Protein AF-A0A1C6EIU4-F1 (afdb_monomer)

Foldseek 3Di:
DWFDDDAFDTHDDDQWDADPNDIDGNDPVVCLVVPIAAEDEDPDDDPQWDFPDWGWDDDSHYIYIDTDIDHPVVVVVVVVVCVVPDDDDPVRVCLVVQQVCVQVDPDDLQVCLVVQSSHAALVVQAQHWDAFQRWHDDPNFIKTFHGTDRRHPVQDPAPPNQNTIATRFHDFPQDPVTRGEDQFSHWDDAQGWYDDPNWIKHFHHTPVTTGGDDVVVCDVPTIHTD

Mean predicted aligned error: 8.46 Å

Structure (mmCIF, N/CA/C/O backbone):
data_AF-A0A1C6EIU4-F1
#
_entry.id   AF-A0A1C6EIU4-F1
#
loop_
_atom_site.group_PDB
_atom_site.id
_atom_site.type_symbol
_atom_site.label_atom_id
_atom_site.label_alt_id
_atom_site.label_comp_id
_atom_site.label_asym_id
_atom_site.label_entity_id
_atom_site.label_seq_id
_atom_site.pdbx_PDB_ins_code
_atom_site.Cartn_x
_atom_site.Cartn_y
_atom_site.Cartn_z
_atom_site.occupancy
_atom_site.B_iso_or_equiv
_atom_site.auth_seq_id
_atom_site.auth_comp_id
_atom_site.auth_asym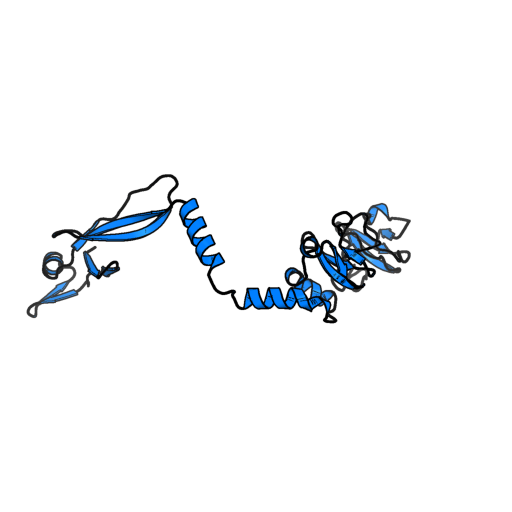_id
_atom_site.auth_atom_id
_atom_site.pdbx_PDB_model_num
ATOM 1 N N . MET A 1 1 ? -41.333 -2.610 25.184 1.00 86.19 1 MET A N 1
ATOM 2 C CA . MET A 1 1 ? -40.695 -3.941 25.336 1.00 86.19 1 MET A CA 1
ATOM 3 C C . MET A 1 1 ? -40.085 -3.981 26.733 1.00 86.19 1 MET A C 1
ATOM 5 O O . MET A 1 1 ? -39.632 -2.931 27.172 1.00 86.19 1 MET A O 1
ATOM 9 N N . TYR A 1 2 ? -40.160 -5.108 27.442 1.00 94.75 2 TYR A N 1
ATOM 10 C CA . TYR A 1 2 ? -39.812 -5.199 28.867 1.00 94.75 2 TYR A CA 1
ATOM 11 C C . TYR A 1 2 ? -38.494 -5.954 29.071 1.00 94.75 2 TYR A C 1
ATOM 13 O O . TYR A 1 2 ? -38.213 -6.897 28.328 1.00 94.75 2 TYR A O 1
ATOM 21 N N . TYR A 1 3 ? -37.704 -5.541 30.060 1.00 97.12 3 TYR A N 1
ATOM 22 C CA . TYR A 1 3 ? -36.361 -6.053 30.324 1.00 97.12 3 TYR A CA 1
ATOM 23 C C . TYR A 1 3 ? -36.071 -6.144 31.822 1.00 97.12 3 TYR A C 1
ATOM 25 O O . TYR A 1 3 ? -36.707 -5.473 32.632 1.00 97.12 3 TYR A O 1
ATOM 33 N N . LYS A 1 4 ? -35.083 -6.963 32.173 1.00 96.75 4 LYS A N 1
ATOM 34 C CA . LYS A 1 4 ? -34.359 -6.889 33.444 1.00 96.75 4 LYS A CA 1
ATOM 35 C C . LYS A 1 4 ? -32.947 -6.390 33.179 1.00 96.75 4 LYS A C 1
ATOM 37 O O . LYS A 1 4 ? -32.358 -6.748 32.159 1.00 96.75 4 LYS A O 1
ATOM 42 N N . LEU A 1 5 ? -32.424 -5.590 34.099 1.00 95.75 5 LEU A N 1
ATOM 43 C CA . LEU A 1 5 ? -31.033 -5.160 34.074 1.00 95.75 5 LEU A CA 1
ATOM 44 C C . LEU A 1 5 ? -30.174 -6.162 34.859 1.00 95.75 5 LEU A C 1
ATOM 46 O O . LEU A 1 5 ? -30.429 -6.387 36.042 1.00 95.75 5 LEU A O 1
ATOM 50 N N . ASP A 1 6 ? -29.176 -6.746 34.196 1.00 94.69 6 ASP A N 1
ATOM 51 C CA . ASP A 1 6 ? -28.168 -7.633 34.785 1.00 94.69 6 ASP A CA 1
ATOM 52 C C . ASP A 1 6 ? -26.772 -7.040 34.545 1.00 94.69 6 ASP A C 1
ATOM 54 O O . ASP A 1 6 ? -26.239 -7.055 33.431 1.00 94.69 6 ASP A O 1
ATOM 58 N N . GLY A 1 7 ? -26.213 -6.398 35.573 1.00 92.38 7 GLY A N 1
ATOM 59 C CA . GLY A 1 7 ? -25.036 -5.543 35.421 1.00 92.38 7 GLY A CA 1
ATOM 60 C C . GLY A 1 7 ? -25.307 -4.401 34.436 1.00 92.38 7 GLY A C 1
ATOM 61 O O . GLY A 1 7 ? -26.167 -3.564 34.686 1.00 92.38 7 GLY A O 1
ATOM 62 N N . ASN A 1 8 ? -24.583 -4.380 33.312 1.00 92.75 8 ASN A N 1
ATOM 63 C CA . ASN A 1 8 ? -24.798 -3.429 32.211 1.00 92.75 8 ASN A CA 1
ATOM 64 C C . ASN A 1 8 ? -25.437 -4.086 30.968 1.00 92.75 8 ASN A C 1
ATOM 66 O O . ASN A 1 8 ? -25.307 -3.577 29.858 1.00 92.75 8 ASN A O 1
ATOM 70 N N . SER A 1 9 ? -26.077 -5.247 31.138 1.00 94.94 9 SER A N 1
ATOM 71 C CA . SER A 1 9 ? -26.731 -5.998 30.061 1.00 94.94 9 SER A CA 1
ATOM 72 C C . SER A 1 9 ? -28.242 -6.064 30.269 1.00 94.94 9 SER A C 1
ATOM 74 O O . SER A 1 9 ? -28.727 -6.183 31.394 1.00 94.94 9 SER A O 1
ATOM 76 N N . LEU A 1 10 ? -29.001 -6.026 29.173 1.00 96.31 10 LEU A N 1
ATOM 77 C CA . LEU A 1 10 ? -30.457 -6.150 29.203 1.00 96.31 10 LEU A CA 1
ATOM 78 C C . LEU A 1 10 ? -30.897 -7.580 28.889 1.00 96.31 10 LEU A C 1
ATOM 80 O O . LEU A 1 10 ? -30.629 -8.109 27.810 1.00 96.31 10 LEU A O 1
ATOM 84 N N . VAL A 1 11 ? -31.663 -8.174 29.800 1.00 96.50 11 VAL A N 1
ATOM 85 C CA . VAL A 1 11 ? -32.322 -9.466 29.598 1.00 96.50 11 VAL A CA 1
ATOM 86 C C . VAL A 1 11 ? -33.763 -9.216 29.177 1.00 96.50 11 VAL A C 1
ATOM 88 O O . VAL A 1 11 ? -34.580 -8.726 29.958 1.00 96.50 11 VAL A O 1
ATOM 91 N N . LYS A 1 12 ? -34.086 -9.543 27.925 1.00 96.31 12 LYS A N 1
ATOM 92 C CA . LYS A 1 12 ? -35.431 -9.359 27.369 1.00 96.31 12 LYS A CA 1
ATOM 93 C C . LYS A 1 12 ? -36.456 -10.244 28.080 1.00 96.31 12 LYS A C 1
ATOM 95 O O . LYS A 1 12 ? -36.194 -11.413 28.354 1.00 96.31 12 LYS A O 1
ATOM 100 N N . ALA A 1 13 ? -37.636 -9.687 28.337 1.00 95.25 13 ALA A N 1
ATOM 101 C CA . ALA A 1 13 ? -38.745 -10.424 28.923 1.00 95.25 13 ALA A CA 1
ATOM 102 C C . ALA A 1 13 ? -39.204 -11.588 28.026 1.00 95.25 13 ALA A C 1
ATOM 104 O O . ALA A 1 13 ? -39.322 -11.405 26.806 1.00 95.25 13 ALA A O 1
ATOM 105 N N . PRO A 1 14 ? -39.490 -12.770 28.606 1.00 93.75 14 PRO A N 1
ATOM 106 C CA . PRO A 1 14 ? -40.070 -13.880 27.868 1.00 93.75 14 PRO A CA 1
ATOM 107 C C . PRO A 1 14 ? -41.513 -13.554 27.464 1.00 93.75 14 PRO A C 1
ATOM 109 O O . PRO A 1 14 ? -42.217 -12.803 28.136 1.00 93.75 14 PRO A O 1
ATOM 112 N N . SER A 1 15 ? -41.978 -14.148 26.365 1.00 92.50 15 SER A N 1
ATOM 113 C CA . SER A 1 15 ? -43.369 -13.994 25.911 1.00 92.50 15 SER A CA 1
ATOM 114 C C . SER A 1 15 ? -44.371 -14.822 26.719 1.00 92.50 15 SER A C 1
ATOM 116 O O . SER A 1 15 ? -45.572 -14.590 26.604 1.00 92.50 15 SER A O 1
ATOM 118 N N . VAL A 1 16 ? -43.896 -15.786 27.511 1.00 93.19 16 VAL A N 1
ATOM 119 C CA . VAL A 1 16 ? -44.718 -16.690 28.321 1.00 93.19 16 VAL A CA 1
ATOM 120 C C . VAL A 1 16 ? -44.143 -16.757 29.731 1.00 93.19 16 VAL A C 1
ATOM 122 O O . VAL A 1 16 ? -42.939 -16.954 29.891 1.00 93.19 16 VAL A O 1
ATOM 125 N N . ILE A 1 17 ? -45.005 -16.604 30.734 1.00 91.62 17 ILE A N 1
ATOM 126 C CA . ILE A 1 17 ? -44.687 -16.799 32.151 1.00 91.62 17 ILE A CA 1
ATOM 127 C C . ILE A 1 17 ? -45.701 -17.776 32.738 1.00 91.62 17 ILE A C 1
ATOM 129 O O . ILE A 1 17 ? -46.904 -17.601 32.563 1.00 91.62 17 ILE A O 1
ATOM 133 N N . GLU A 1 18 ? -45.221 -18.790 33.451 1.00 92.38 18 GLU A N 1
ATOM 134 C CA . GLU A 1 18 ? -46.064 -19.654 34.276 1.00 9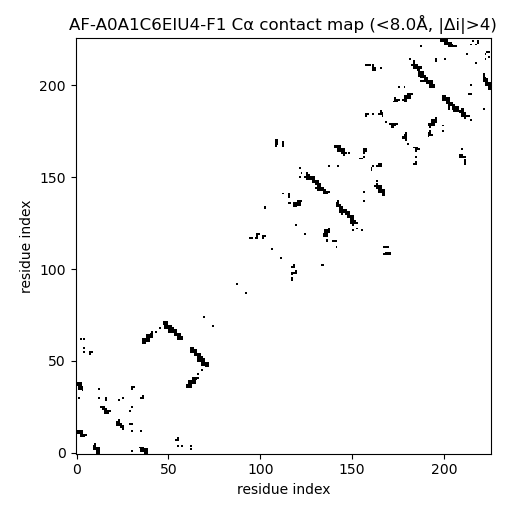2.38 18 GLU A CA 1
ATOM 135 C C . GLU A 1 18 ? -45.971 -19.214 35.734 1.00 92.38 18 GLU A C 1
ATOM 137 O O . GLU A 1 18 ? -44.877 -19.119 36.289 1.00 92.38 18 GLU A O 1
ATOM 142 N N . LYS A 1 19 ? -47.122 -18.942 36.350 1.00 88.62 19 LYS A N 1
ATOM 143 C CA . LYS A 1 19 ? -47.220 -18.530 37.752 1.00 88.62 19 LYS A CA 1
ATOM 144 C C . LYS A 1 19 ? -48.446 -19.179 38.380 1.00 88.62 19 LYS A C 1
ATOM 146 O O . LYS A 1 19 ? -49.537 -19.112 37.817 1.00 88.62 19 LYS A O 1
ATOM 151 N N . ASP A 1 20 ? -48.241 -19.873 39.498 1.00 88.94 20 ASP A N 1
ATOM 152 C CA . ASP A 1 20 ? -49.284 -20.594 40.244 1.00 88.94 20 ASP A CA 1
ATOM 153 C C . ASP A 1 20 ? -50.134 -21.549 39.378 1.00 88.94 20 ASP A C 1
ATOM 155 O O . ASP A 1 20 ? -51.351 -21.651 39.524 1.00 88.94 20 ASP A O 1
ATOM 159 N N . GLY A 1 21 ? -49.496 -22.242 38.427 1.00 90.06 21 GLY A N 1
ATOM 160 C CA . GLY A 1 21 ? -50.168 -23.173 37.509 1.00 90.06 21 GLY A CA 1
ATOM 161 C C . GLY A 1 21 ? -50.989 -22.508 36.396 1.00 90.06 21 GLY A C 1
ATOM 162 O O . GLY A 1 21 ? -51.663 -23.208 35.644 1.00 90.06 21 GLY A O 1
ATOM 163 N N . THR A 1 22 ? -50.928 -21.178 36.271 1.00 92.75 22 THR A N 1
ATOM 164 C CA . THR A 1 22 ? -51.558 -20.409 35.190 1.00 92.75 22 THR A CA 1
ATOM 165 C C . THR A 1 22 ? -50.503 -19.909 34.208 1.00 92.75 22 THR A C 1
ATOM 167 O O . THR A 1 22 ? -49.478 -19.351 34.603 1.00 92.75 22 THR A O 1
ATOM 170 N N . THR A 1 23 ? -50.763 -20.085 32.913 1.00 94.25 23 THR A N 1
ATOM 171 C CA . THR A 1 23 ? -49.900 -19.587 31.837 1.00 94.25 23 THR A CA 1
ATOM 172 C C . THR A 1 23 ? -50.351 -18.198 31.396 1.00 94.25 23 THR A C 1
ATOM 174 O O . THR A 1 23 ? -51.472 -18.012 30.921 1.00 94.25 23 THR A O 1
ATOM 177 N N . TYR A 1 24 ? -49.449 -17.229 31.493 1.00 92.44 24 TYR A N 1
ATOM 178 C CA . TYR A 1 24 ? -49.647 -15.856 31.054 1.00 92.44 24 TYR A CA 1
ATOM 179 C C . TYR A 1 24 ? -48.828 -15.587 29.796 1.00 92.44 24 TYR A C 1
ATOM 181 O O . TYR A 1 24 ? -47.616 -15.796 29.773 1.00 92.44 24 TYR A O 1
ATOM 189 N N . ILE A 1 25 ? -49.484 -15.095 28.746 1.00 91.94 25 ILE A N 1
ATOM 190 C CA . ILE A 1 25 ? -48.849 -14.806 27.457 1.00 91.94 25 ILE A CA 1
ATOM 191 C C . ILE A 1 25 ? -48.843 -13.295 27.249 1.00 91.94 25 ILE A C 1
ATOM 193 O O . ILE A 1 25 ? -49.903 -12.675 27.207 1.00 91.94 25 ILE A O 1
ATOM 197 N N . ASN A 1 26 ? -47.651 -12.707 27.125 1.00 87.38 26 ASN A N 1
ATOM 198 C CA . ASN A 1 26 ? -47.427 -11.264 26.966 1.00 87.38 26 ASN A CA 1
ATOM 199 C C . ASN A 1 26 ? -48.185 -10.393 27.999 1.00 87.38 26 ASN A C 1
ATOM 201 O O . ASN A 1 26 ? -48.575 -9.265 27.695 1.00 87.38 26 ASN A O 1
ATOM 205 N N . ASN A 1 27 ? -48.414 -10.908 29.214 1.00 93.62 27 ASN A N 1
ATOM 206 C CA . ASN A 1 27 ? -49.151 -10.193 30.255 1.00 93.62 27 ASN A CA 1
ATOM 207 C C . ASN A 1 27 ? -48.233 -9.198 30.981 1.00 93.62 27 ASN A C 1
ATOM 209 O O . ASN A 1 27 ? -47.339 -9.593 31.722 1.00 93.62 27 ASN A O 1
ATOM 213 N N . VAL A 1 28 ? -48.483 -7.904 30.785 1.00 92.31 28 VAL A N 1
ATOM 214 C CA . VAL A 1 28 ? -47.657 -6.817 31.328 1.00 92.31 28 VAL A CA 1
ATOM 215 C C . VAL A 1 28 ? -47.664 -6.751 32.856 1.00 92.3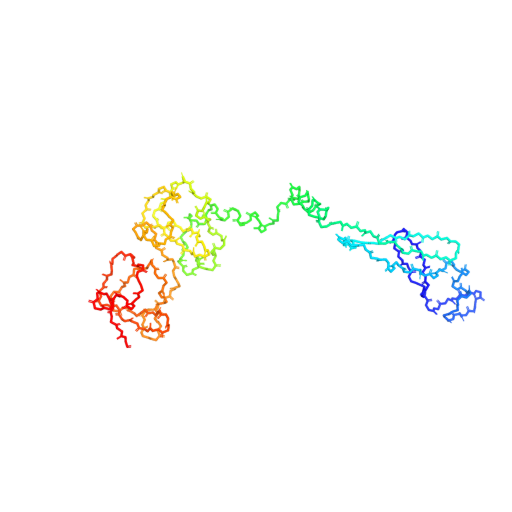1 28 VAL A C 1
ATOM 217 O O . VAL A 1 28 ? -46.632 -6.431 33.439 1.00 92.31 28 VAL A O 1
ATOM 220 N N . GLU A 1 29 ? -48.788 -7.039 33.510 1.00 92.88 29 GLU A N 1
ATOM 221 C CA . GLU A 1 29 ? -48.883 -6.988 34.975 1.00 92.88 29 GLU A 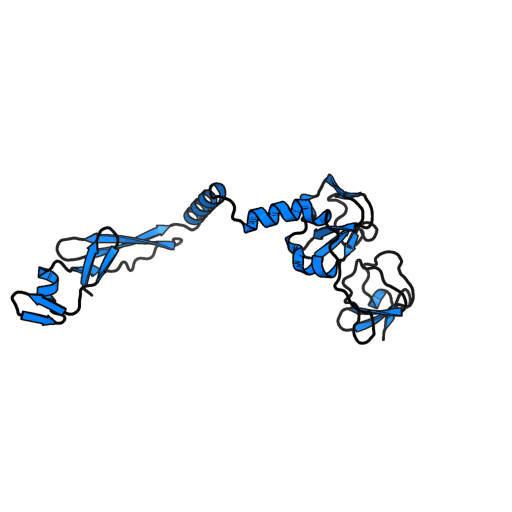CA 1
ATOM 222 C C . GLU A 1 29 ? -47.995 -8.064 35.600 1.00 92.88 29 GLU A C 1
ATOM 224 O O . GLU A 1 29 ? -47.160 -7.756 36.447 1.00 92.88 29 GLU A O 1
ATOM 229 N N . ILE A 1 30 ? -48.058 -9.289 35.070 1.00 93.31 30 ILE A N 1
ATOM 230 C CA . ILE A 1 30 ? -47.195 -10.392 35.510 1.00 93.31 30 ILE A CA 1
ATOM 231 C C . ILE A 1 30 ? -45.722 -10.109 35.198 1.00 93.31 30 ILE A C 1
ATOM 233 O O . ILE A 1 30 ? -44.864 -10.354 36.040 1.00 93.31 30 ILE A O 1
ATOM 237 N N . LEU A 1 31 ? -45.403 -9.540 34.027 1.00 93.19 31 LEU A N 1
ATOM 238 C CA . LEU A 1 31 ? -44.029 -9.121 33.716 1.00 93.19 31 LEU A CA 1
ATOM 239 C C . LEU A 1 31 ? -43.494 -8.132 34.772 1.00 93.19 31 LEU A C 1
ATOM 241 O O . LEU A 1 31 ? -42.358 -8.282 35.221 1.00 93.19 31 LEU A O 1
ATOM 245 N N . LYS A 1 32 ? -44.300 -7.142 35.180 1.00 92.69 32 LYS A N 1
ATOM 246 C CA . LYS A 1 32 ? -43.919 -6.158 36.206 1.00 92.69 32 LYS A CA 1
ATOM 247 C C . LYS A 1 32 ? -43.739 -6.794 37.582 1.00 92.69 32 LYS A C 1
ATOM 249 O O . LYS A 1 32 ? -42.757 -6.487 38.250 1.00 92.69 32 LYS A O 1
ATOM 254 N N . GLU A 1 33 ? -44.634 -7.696 37.985 1.00 92.69 33 GLU A N 1
ATOM 255 C CA . GLU A 1 33 ? -44.507 -8.449 39.242 1.00 92.69 33 GLU A CA 1
ATOM 256 C C . GLU A 1 33 ? -43.227 -9.287 39.289 1.00 92.69 33 GLU A C 1
ATOM 258 O O . GLU A 1 33 ? -42.563 -9.353 40.321 1.00 92.69 33 GLU A O 1
ATOM 263 N N . GLU A 1 34 ? -42.841 -9.878 38.158 1.00 92.44 34 GLU A N 1
ATOM 264 C CA . GLU A 1 34 ? -41.580 -10.607 38.030 1.00 92.44 34 GLU A CA 1
ATOM 265 C C . GLU A 1 34 ? -40.360 -9.674 37.947 1.00 92.44 34 GLU A C 1
ATOM 267 O O . GLU A 1 34 ? -39.233 -10.154 37.836 1.00 92.44 34 GLU A O 1
ATOM 272 N N . GLY A 1 35 ? -40.544 -8.352 38.009 1.00 93.25 35 GLY A N 1
ATOM 273 C CA . GLY A 1 35 ? -39.479 -7.350 38.034 1.00 93.25 35 GLY A CA 1
ATOM 274 C C . GLY A 1 35 ? -38.985 -6.904 36.658 1.00 93.25 35 GLY A C 1
ATOM 275 O O . GLY A 1 35 ? -37.919 -6.295 36.569 1.00 93.25 35 GLY A O 1
ATOM 276 N N . TYR A 1 36 ? -39.707 -7.213 35.576 1.00 96.31 36 TYR A N 1
ATOM 277 C CA . TYR A 1 36 ? -39.398 -6.656 34.263 1.00 96.31 36 TYR A CA 1
ATOM 278 C C . TYR A 1 36 ? -39.941 -5.232 34.129 1.00 96.31 36 TYR A C 1
ATOM 280 O O . TYR A 1 36 ? -41.096 -4.952 34.449 1.00 96.31 36 TYR A O 1
ATOM 288 N N . LYS A 1 37 ? -39.128 -4.348 33.553 1.00 97.12 37 LYS A N 1
ATOM 289 C CA . LYS A 1 37 ? -39.431 -2.925 33.381 1.00 97.12 37 LYS A CA 1
ATOM 290 C C . LYS A 1 37 ? -39.367 -2.519 31.907 1.00 97.12 37 LYS A C 1
ATOM 292 O O . LYS A 1 37 ? -38.589 -3.100 31.144 1.00 97.12 37 LYS A O 1
ATOM 297 N N . PRO A 1 38 ? -40.188 -1.559 31.461 1.00 97.19 38 PRO A N 1
ATOM 298 C CA . PRO A 1 38 ? -40.019 -0.938 30.157 1.00 97.19 38 PRO A CA 1
ATOM 299 C C . PRO A 1 38 ? -38.671 -0.202 30.075 1.00 97.19 38 PRO A C 1
ATOM 301 O O . PRO A 1 38 ? -38.223 0.406 31.045 1.00 97.19 38 PRO A O 1
ATOM 304 N N . LEU A 1 39 ? -38.044 -0.259 28.899 1.00 97.31 39 LEU A N 1
ATOM 305 C CA . LEU A 1 39 ? -36.837 0.505 28.579 1.00 97.31 39 LEU A CA 1
ATOM 306 C C . LEU A 1 39 ? -37.214 1.864 27.978 1.00 97.31 39 LEU A C 1
ATOM 308 O O . LEU A 1 39 ? -37.976 1.914 27.009 1.00 97.31 39 LEU A O 1
ATOM 312 N N . VAL A 1 40 ? -36.641 2.931 28.525 1.00 97.50 40 VAL A N 1
ATOM 313 C CA . VAL A 1 40 ? -36.635 4.285 27.968 1.00 97.50 40 VAL A CA 1
ATOM 314 C C . VAL A 1 40 ? -35.329 4.463 27.198 1.00 97.50 40 VAL A C 1
ATOM 316 O O . VAL A 1 40 ? -34.251 4.322 27.775 1.00 97.50 40 VAL A O 1
ATOM 319 N N . LEU A 1 41 ? -35.438 4.714 25.893 1.00 96.12 41 LEU A N 1
ATOM 320 C CA . LEU A 1 41 ? -34.290 4.864 24.997 1.00 96.12 41 LEU A CA 1
ATOM 321 C C . LEU A 1 41 ? -33.682 6.263 25.101 1.00 96.12 41 LEU A C 1
ATOM 323 O O . LEU A 1 41 ? -34.402 7.248 25.281 1.00 96.12 41 LEU A O 1
ATOM 327 N N . ASP A 1 42 ? -32.365 6.339 24.925 1.00 95.44 42 ASP A N 1
ATOM 328 C CA . ASP A 1 42 ? -31.648 7.604 24.847 1.00 95.44 42 ASP A CA 1
ATOM 329 C C . ASP A 1 42 ? -31.645 8.099 23.395 1.00 95.44 42 ASP A C 1
ATOM 331 O O . ASP A 1 42 ? -30.865 7.660 22.543 1.00 95.44 42 ASP A O 1
ATOM 335 N N . GLU A 1 43 ? -32.531 9.043 23.093 1.00 94.38 43 GLU A N 1
ATOM 336 C CA . GLU A 1 43 ? -32.625 9.665 21.768 1.00 94.38 43 GLU A CA 1
ATOM 337 C C . GLU A 1 43 ? -31.722 10.900 21.620 1.00 94.38 43 GLU A C 1
ATOM 339 O O . GLU A 1 43 ? -31.749 11.567 20.585 1.00 94.38 43 GLU A O 1
ATOM 344 N N . THR A 1 44 ? -30.889 11.209 22.621 1.00 93.38 44 THR A N 1
ATOM 345 C CA . THR A 1 44 ? -30.002 12.373 22.559 1.00 93.38 44 THR A CA 1
ATOM 346 C C . THR A 1 44 ? -28.920 12.214 21.491 1.00 93.38 44 THR A C 1
ATOM 348 O O . THR A 1 44 ? -28.540 11.106 21.084 1.00 93.38 44 THR A O 1
ATOM 351 N N . THR A 1 45 ? -28.418 13.364 21.041 1.00 92.94 45 THR A N 1
ATOM 352 C CA . THR A 1 45 ? -27.271 13.515 20.144 1.00 92.94 45 THR A CA 1
ATOM 353 C C . THR A 1 45 ? -26.349 14.591 20.699 1.00 92.94 45 THR A C 1
ATOM 355 O O . THR A 1 45 ? -26.838 15.609 21.194 1.00 92.94 45 THR A O 1
ATOM 358 N N . GLN A 1 46 ? -25.037 14.406 20.578 1.00 92.94 46 GLN A N 1
ATOM 359 C CA . GLN A 1 46 ? -24.045 15.412 20.957 1.00 92.94 46 GLN A CA 1
ATOM 360 C C . GLN A 1 46 ? -23.221 15.815 19.733 1.00 92.94 46 GLN A C 1
ATOM 362 O O . GLN A 1 46 ? -22.663 14.959 19.048 1.00 92.94 46 GLN A O 1
ATOM 367 N N . ASP A 1 47 ? -23.179 17.116 19.440 1.00 94.12 47 ASP A N 1
ATOM 368 C CA . ASP A 1 47 ? -22.436 17.640 18.293 1.00 94.12 47 ASP A CA 1
ATOM 369 C C . ASP A 1 47 ? -20.931 17.380 18.449 1.00 94.12 47 ASP A C 1
ATOM 371 O O . ASP A 1 47 ? -20.373 17.532 19.536 1.00 94.12 47 ASP A O 1
ATOM 375 N N . GLY A 1 48 ? -20.285 16.940 17.369 1.00 91.62 48 GLY A N 1
ATOM 376 C CA . GLY A 1 48 ? -18.866 16.567 17.370 1.00 91.62 48 GLY A CA 1
ATOM 377 C C . GLY A 1 48 ? -18.501 15.310 18.179 1.00 91.62 48 GLY A C 1
ATOM 378 O O . GLY A 1 48 ? -17.315 15.002 18.298 1.00 91.62 48 GLY A O 1
ATOM 379 N N . MET A 1 49 ? -19.480 14.573 18.712 1.00 95.94 49 MET A N 1
ATOM 380 C CA . MET A 1 49 ? -19.258 13.372 19.522 1.00 95.94 49 MET A CA 1
ATOM 381 C C . MET A 1 49 ? -19.830 12.120 18.851 1.00 95.94 49 MET A C 1
ATOM 383 O O . MET A 1 49 ? -20.832 12.160 18.137 1.00 95.94 49 MET A O 1
ATOM 387 N N . ILE A 1 50 ? -19.213 10.975 19.130 1.00 94.19 50 ILE A N 1
ATOM 388 C CA . ILE A 1 50 ? -19.616 9.658 18.637 1.00 94.19 50 ILE A CA 1
ATOM 389 C C . ILE A 1 50 ? -20.060 8.805 19.824 1.00 94.19 50 ILE A C 1
ATOM 391 O O . ILE A 1 50 ? -19.354 8.709 20.830 1.00 94.19 50 ILE A O 1
ATOM 395 N N . ALA A 1 51 ? -21.223 8.164 19.703 1.00 94.62 51 ALA A N 1
ATOM 396 C CA . ALA A 1 51 ? -21.681 7.188 20.683 1.00 94.62 51 ALA A CA 1
ATOM 397 C C . ALA A 1 51 ? -20.803 5.929 20.592 1.00 94.62 51 ALA A C 1
ATOM 399 O O . ALA A 1 51 ? -20.790 5.246 19.569 1.00 94.62 51 ALA A O 1
ATOM 400 N N . GLN A 1 52 ? -20.056 5.640 21.656 1.00 94.06 52 GLN A N 1
ATOM 401 C CA . GLN A 1 52 ? -19.110 4.517 21.747 1.00 94.06 52 GLN A CA 1
ATOM 402 C C . GLN A 1 52 ? -19.648 3.350 22.581 1.00 94.06 52 GLN A C 1
ATOM 404 O O . GLN A 1 52 ? -19.007 2.309 22.703 1.00 94.06 52 GLN A O 1
ATOM 409 N N . GLY A 1 53 ? -20.829 3.510 23.166 1.00 93.38 53 GLY A N 1
ATOM 410 C CA . GLY A 1 53 ? -21.471 2.478 23.955 1.00 93.38 53 GLY A CA 1
ATOM 411 C C . GLY A 1 53 ? -22.655 3.027 24.725 1.00 93.38 53 GLY A C 1
ATOM 412 O O . GLY A 1 53 ? -23.052 4.181 24.555 1.00 93.38 53 GLY A O 1
ATOM 413 N N . THR A 1 54 ? -23.178 2.183 25.600 1.00 95.62 54 THR A N 1
ATOM 414 C CA . THR A 1 54 ? -24.390 2.459 26.356 1.00 95.62 54 THR A CA 1
ATOM 415 C C . THR A 1 54 ? -24.244 1.939 27.778 1.00 95.62 54 THR A C 1
ATOM 417 O O . THR A 1 54 ? -23.718 0.844 27.998 1.00 95.62 54 THR A O 1
ATOM 420 N N . THR A 1 55 ? -24.735 2.705 28.744 1.00 96.81 55 THR A N 1
ATOM 421 C CA . THR A 1 55 ? -24.986 2.234 30.105 1.00 96.81 55 THR A CA 1
ATOM 422 C C . THR A 1 55 ? -26.464 2.304 30.442 1.00 96.81 55 THR A C 1
ATOM 424 O O . THR A 1 55 ? -27.252 2.929 29.731 1.00 96.81 55 THR A O 1
ATOM 427 N N . TYR A 1 56 ? -26.848 1.637 31.526 1.00 97.44 56 TYR A N 1
ATOM 428 C CA . TYR A 1 56 ? -28.231 1.607 31.974 1.00 97.44 56 TYR A CA 1
ATOM 429 C C . TYR A 1 56 ? -28.347 1.946 33.456 1.00 97.44 56 TYR A C 1
ATOM 431 O O . TYR A 1 56 ? -27.530 1.525 34.276 1.00 97.44 56 TYR A O 1
ATOM 439 N N . THR A 1 57 ? -29.406 2.666 33.808 1.00 96.50 57 THR A N 1
ATOM 440 C CA . THR A 1 57 ? -29.862 2.821 35.195 1.00 96.50 57 THR A CA 1
ATOM 441 C C . THR A 1 57 ? -31.309 2.357 35.311 1.00 96.50 57 THR A C 1
ATOM 443 O O . THR A 1 57 ? -31.989 2.182 34.303 1.00 96.50 57 THR A O 1
ATOM 446 N N . GLN A 1 58 ? -31.800 2.120 36.526 1.00 97.06 58 GLN A N 1
ATOM 447 C CA . GLN A 1 58 ? -33.207 1.783 36.745 1.00 97.06 58 GLN A CA 1
ATOM 448 C C . GLN A 1 58 ? -33.751 2.459 38.003 1.00 97.06 58 GLN A C 1
ATOM 450 O O . GLN A 1 58 ? -33.019 2.602 38.983 1.00 97.06 58 GLN A O 1
ATOM 455 N N . ASP A 1 59 ? -35.027 2.831 37.969 1.00 95.50 59 ASP A N 1
ATOM 456 C CA . ASP A 1 59 ? -35.831 3.159 39.151 1.00 95.50 59 ASP A CA 1
ATOM 457 C C . ASP A 1 59 ? -36.877 2.057 39.377 1.00 95.50 59 ASP A C 1
ATOM 459 O O . ASP A 1 59 ? -36.731 0.957 38.839 1.00 95.50 59 ASP A O 1
ATOM 463 N N . ASP A 1 60 ? -37.901 2.298 40.193 1.00 93.81 60 ASP A N 1
ATOM 464 C CA . ASP A 1 60 ? -38.931 1.297 40.486 1.00 93.81 60 ASP A CA 1
ATOM 465 C C . ASP A 1 60 ? -39.773 0.917 39.253 1.00 93.81 60 ASP A C 1
ATOM 467 O O . ASP A 1 60 ? -40.227 -0.225 39.150 1.00 93.81 60 ASP A O 1
ATOM 471 N N . ASP A 1 61 ? -39.901 1.816 38.275 1.00 94.81 61 ASP A N 1
ATOM 472 C CA . ASP A 1 61 ? -40.846 1.700 37.165 1.00 94.81 61 ASP A CA 1
ATOM 473 C C . ASP A 1 61 ? -40.177 1.479 35.800 1.00 94.81 61 ASP A C 1
ATOM 475 O O . ASP A 1 61 ? -40.780 0.843 34.934 1.00 94.81 61 ASP A O 1
ATOM 479 N N . PHE A 1 62 ? -38.952 1.969 35.585 1.00 97.31 62 PHE A N 1
ATOM 480 C CA . PHE A 1 62 ? -38.289 2.036 34.279 1.00 97.31 62 PHE A CA 1
ATOM 481 C C . PHE A 1 62 ? -36.808 1.638 34.332 1.00 97.31 62 PHE A C 1
ATOM 483 O O . PHE A 1 62 ? -36.133 1.740 35.358 1.00 97.31 62 PHE A O 1
ATOM 490 N N . ILE A 1 63 ? -36.291 1.210 33.177 1.00 98.00 63 ILE A N 1
ATOM 491 C CA . ILE A 1 63 ? -34.853 1.176 32.879 1.00 98.00 63 ILE A CA 1
ATOM 492 C C . ILE A 1 63 ? -34.566 2.313 31.896 1.00 98.00 63 ILE A C 1
ATOM 494 O O . ILE A 1 63 ? -35.283 2.454 30.908 1.00 98.00 63 ILE A O 1
ATOM 498 N N . TYR A 1 64 ? -33.517 3.089 32.141 1.00 97.50 64 TYR A N 1
ATOM 499 C CA . TYR A 1 64 ? -33.088 4.198 31.293 1.00 97.50 64 TYR A CA 1
ATOM 500 C C . TYR A 1 64 ? -31.776 3.848 30.611 1.00 97.50 64 TYR A C 1
ATOM 502 O O . TYR A 1 64 ? -30.820 3.435 31.269 1.00 97.50 64 TYR A O 1
ATOM 510 N N . GLU A 1 65 ? -31.750 4.013 29.297 1.00 97.50 65 GLU A N 1
ATOM 511 C CA . GLU A 1 65 ? -30.541 3.987 28.489 1.00 97.50 65 GLU A CA 1
ATOM 512 C C . GLU A 1 65 ? -29.766 5.305 28.631 1.00 97.50 65 GLU A C 1
ATOM 514 O O . GLU A 1 65 ? -30.375 6.368 28.714 1.00 97.50 65 GLU A O 1
ATOM 519 N N . HIS A 1 66 ? -28.434 5.237 28.633 1.00 96.19 66 HIS A N 1
ATOM 520 C CA . HIS A 1 66 ? -27.545 6.400 28.585 1.00 96.19 66 HIS A CA 1
ATOM 521 C C . HIS A 1 66 ? -26.417 6.135 27.594 1.00 96.19 66 HIS A C 1
ATOM 523 O O . HIS A 1 66 ? -25.643 5.189 27.764 1.00 96.19 66 HIS A O 1
ATOM 529 N N . LYS A 1 67 ? -26.284 6.969 26.565 1.00 96.19 67 LYS A N 1
ATOM 530 C CA . LYS A 1 67 ? -25.169 6.867 25.619 1.00 96.19 67 LYS A CA 1
ATOM 531 C C . LYS A 1 67 ? -23.871 7.355 26.254 1.00 96.19 67 LYS A C 1
ATOM 533 O O . LYS A 1 67 ? -23.814 8.408 26.887 1.00 96.19 67 LYS A O 1
ATOM 538 N N . ILE A 1 68 ? -22.799 6.609 26.011 1.00 94.94 68 ILE A N 1
ATOM 539 C CA . ILE A 1 68 ? -21.432 7.046 26.285 1.00 94.94 68 ILE A CA 1
ATOM 540 C C . ILE A 1 68 ? -20.914 7.742 25.030 1.00 94.94 68 ILE A C 1
ATOM 542 O O . ILE A 1 68 ? -20.763 7.114 23.980 1.00 94.94 68 ILE A O 1
ATOM 546 N N . TRP A 1 69 ? -20.625 9.030 25.152 1.00 96.19 69 TRP A N 1
ATOM 547 C CA . TRP A 1 69 ? -20.118 9.860 24.068 1.00 96.19 69 TRP A CA 1
ATOM 548 C C . TRP A 1 69 ? -18.609 10.037 24.192 1.00 96.19 69 TRP A C 1
ATOM 550 O O . TRP A 1 69 ? -18.101 10.241 25.293 1.00 96.19 69 TRP A O 1
ATOM 560 N N . LYS A 1 70 ? -17.906 9.966 23.062 1.00 96.62 70 LYS A N 1
ATOM 561 C CA . LYS A 1 70 ? -16.496 10.351 22.958 1.00 96.62 70 LYS A CA 1
ATOM 562 C C . LYS A 1 70 ? -16.278 11.238 21.748 1.00 96.62 70 LYS A C 1
ATOM 564 O O . LYS A 1 70 ? -16.908 11.044 20.706 1.00 96.62 70 LYS A O 1
ATOM 569 N N . SER A 1 71 ? -15.350 12.171 21.872 1.00 96.25 71 SER A N 1
ATOM 570 C CA . SER A 1 71 ? -14.843 12.938 20.740 1.00 96.25 71 SER A CA 1
ATOM 571 C C . SER A 1 71 ? -13.947 12.068 19.853 1.00 96.25 71 SER A C 1
ATOM 573 O O . SER A 1 71 ? -13.402 11.051 20.290 1.00 96.25 71 SER A O 1
ATOM 575 N N . LEU A 1 72 ? -13.750 12.488 18.601 1.00 94.38 72 LEU A N 1
ATOM 576 C CA . LEU A 1 72 ? -12.772 11.858 17.705 1.00 94.38 72 LEU A CA 1
ATOM 577 C C . LEU A 1 72 ? -11.352 11.874 18.293 1.00 94.38 72 LEU A C 1
ATOM 579 O O . LEU A 1 72 ? -10.612 10.911 18.125 1.00 94.38 72 LEU A O 1
ATOM 583 N N . GLU A 1 73 ? -10.988 12.942 19.006 1.00 95.75 73 GLU A N 1
ATOM 584 C CA . GLU A 1 73 ? -9.670 13.084 19.632 1.00 95.75 73 GLU A CA 1
ATOM 585 C C . GLU A 1 73 ? -9.457 12.060 20.757 1.00 95.75 73 GLU A C 1
ATOM 587 O O . GLU A 1 73 ? -8.406 11.424 20.824 1.00 95.75 73 GLU A O 1
ATOM 592 N N . GLU A 1 74 ? -10.459 11.845 21.614 1.00 94.94 74 GLU A N 1
ATOM 593 C CA . GLU A 1 74 ? -10.390 10.830 22.673 1.00 94.94 74 GLU A CA 1
ATOM 594 C C . GLU A 1 74 ? -10.289 9.413 22.102 1.00 94.94 74 GLU A C 1
ATOM 596 O O . GLU A 1 74 ? -9.490 8.615 22.592 1.00 94.94 74 GLU A O 1
ATOM 601 N N . ILE A 1 75 ? -11.055 9.116 21.045 1.00 94.38 75 ILE A N 1
ATOM 602 C CA . ILE A 1 75 ? -10.997 7.820 20.354 1.00 94.38 75 ILE A CA 1
ATOM 603 C C . ILE A 1 75 ? -9.600 7.598 19.767 1.00 94.38 75 ILE A C 1
ATOM 605 O O . ILE A 1 75 ? -9.016 6.536 19.981 1.00 94.38 75 ILE A O 1
ATOM 609 N N . GLN A 1 76 ? -9.041 8.601 19.085 1.00 94.69 76 GLN A N 1
ATOM 610 C CA . GLN A 1 76 ? -7.700 8.507 18.509 1.00 94.69 76 GLN A CA 1
ATOM 611 C C . GLN A 1 76 ? -6.642 8.287 19.594 1.00 94.69 76 GLN A C 1
ATOM 613 O O . GLN A 1 76 ? -5.800 7.404 19.473 1.00 94.69 76 GLN A O 1
ATOM 618 N N . LYS A 1 77 ? -6.719 9.036 20.698 1.00 95.94 77 LYS A N 1
ATOM 619 C CA . LYS A 1 77 ? -5.773 8.912 21.810 1.00 95.94 77 LYS A CA 1
ATOM 620 C C . LYS A 1 77 ? -5.792 7.520 22.447 1.00 95.94 77 LYS A C 1
ATOM 622 O O . LYS A 1 77 ? -4.740 7.007 22.825 1.00 95.94 77 LYS A O 1
ATOM 627 N N . GLU A 1 78 ? -6.967 6.911 22.591 1.00 94.06 78 GLU A N 1
ATOM 628 C CA . GLU A 1 78 ? -7.091 5.538 23.094 1.00 94.06 78 GLU A CA 1
ATOM 629 C C . GLU A 1 78 ? -6.547 4.507 22.102 1.00 94.06 78 GLU A C 1
ATOM 631 O O . GLU A 1 78 ? -5.869 3.568 22.520 1.00 94.06 78 GLU A O 1
ATOM 636 N N . GLN A 1 79 ? -6.798 4.697 20.803 1.00 93.19 79 GLN A N 1
ATOM 637 C CA . GLN A 1 79 ? -6.236 3.851 19.749 1.00 93.19 79 GLN A CA 1
ATOM 638 C C . GLN A 1 79 ? -4.707 3.928 19.731 1.00 93.19 79 GLN A C 1
ATOM 640 O O . GLN A 1 79 ? -4.055 2.890 19.766 1.00 93.19 79 GLN A O 1
ATOM 645 N N . ASP A 1 80 ? -4.125 5.126 19.787 1.00 95.06 80 ASP A N 1
ATOM 646 C CA . ASP A 1 80 ? -2.670 5.314 19.821 1.00 95.06 80 ASP A CA 1
ATOM 647 C C . ASP A 1 80 ? -2.043 4.697 21.087 1.00 95.06 80 ASP A C 1
ATOM 649 O O . ASP A 1 80 ? -0.978 4.071 21.046 1.00 95.06 80 ASP A O 1
ATOM 653 N N . ALA A 1 81 ? -2.714 4.827 22.238 1.00 95.00 81 ALA A N 1
ATOM 654 C CA . ALA A 1 81 ? -2.279 4.203 23.488 1.00 95.00 81 ALA A CA 1
ATOM 655 C C . ALA A 1 81 ? -2.340 2.665 23.425 1.00 95.00 81 ALA A C 1
ATOM 657 O O . ALA A 1 81 ? -1.452 1.982 23.944 1.00 95.00 81 ALA A O 1
ATOM 658 N N . TYR A 1 82 ? -3.363 2.109 22.775 1.00 92.56 82 TYR A N 1
ATOM 659 C CA . TYR A 1 82 ? -3.461 0.674 22.531 1.00 92.56 82 TYR A CA 1
ATOM 660 C C . TYR A 1 82 ? -2.376 0.189 21.558 1.00 92.56 82 TYR A C 1
ATOM 662 O O . TYR A 1 82 ? -1.634 -0.734 21.889 1.00 92.56 82 TYR A O 1
ATOM 670 N N . GLU A 1 83 ? -2.217 0.843 20.406 1.00 92.44 83 GLU A N 1
ATOM 671 C CA . GLU A 1 83 ? -1.230 0.478 19.380 1.00 92.44 83 GLU A CA 1
ATOM 672 C C . GLU A 1 83 ? 0.212 0.540 19.905 1.00 92.44 83 GLU A C 1
ATOM 674 O O . GLU A 1 83 ? 1.022 -0.334 19.605 1.00 92.44 83 GLU A O 1
ATOM 679 N N . SER A 1 84 ? 0.530 1.517 20.760 1.00 92.44 84 SER A N 1
ATOM 680 C CA . SER A 1 84 ? 1.868 1.653 21.357 1.00 92.44 84 SER A CA 1
ATOM 681 C C . SER A 1 84 ? 2.200 0.612 22.434 1.00 92.44 84 SER A C 1
ATOM 683 O O . SER A 1 84 ? 3.367 0.481 22.810 1.00 92.44 84 SER A O 1
ATOM 685 N N . THR A 1 85 ? 1.206 -0.120 22.947 1.00 93.06 85 THR A N 1
ATOM 686 C CA . THR A 1 85 ? 1.391 -1.083 24.048 1.00 93.06 85 THR A CA 1
ATOM 687 C C . THR A 1 85 ? 1.024 -2.516 23.688 1.00 93.06 85 THR A C 1
ATOM 689 O O . THR A 1 85 ? 1.473 -3.446 24.368 1.00 93.06 85 THR A O 1
ATOM 692 N N . ARG A 1 86 ? 0.229 -2.731 22.634 1.00 95.19 86 ARG A N 1
ATOM 693 C CA . ARG A 1 86 ? -0.096 -4.077 22.167 1.00 95.19 86 ARG A CA 1
ATOM 694 C C . ARG A 1 86 ? 1.153 -4.791 21.661 1.00 95.19 86 ARG A C 1
ATOM 696 O O . ARG A 1 86 ? 2.128 -4.188 21.222 1.00 95.19 86 ARG A O 1
ATOM 703 N N . GLN A 1 87 ? 1.101 -6.117 21.684 1.00 95.25 87 GLN A N 1
ATOM 704 C CA . GLN A 1 87 ? 2.110 -6.912 20.998 1.00 95.25 87 GLN A CA 1
ATOM 705 C C . GLN A 1 87 ? 1.968 -6.737 19.484 1.00 95.25 87 GLN A C 1
ATOM 707 O O . GLN A 1 87 ? 0.855 -6.594 18.962 1.00 95.25 87 GLN A O 1
ATOM 712 N N . PHE A 1 88 ? 3.098 -6.801 18.782 1.00 93.38 88 PHE A N 1
ATOM 713 C CA . PHE A 1 88 ? 3.087 -6.932 17.333 1.00 93.38 88 PHE A CA 1
ATOM 714 C C . PHE A 1 88 ? 2.323 -8.194 16.928 1.00 93.38 88 PHE A C 1
ATOM 716 O O . PHE A 1 88 ? 2.451 -9.258 17.542 1.00 93.38 88 PHE A O 1
ATOM 723 N N . THR A 1 89 ? 1.536 -8.069 15.872 1.00 95.31 89 THR A N 1
ATOM 724 C CA . THR A 1 89 ? 0.914 -9.197 15.194 1.00 95.31 89 THR A CA 1
ATOM 725 C C . THR A 1 89 ? 1.980 -10.044 14.503 1.00 95.31 89 THR A C 1
ATOM 727 O O . THR A 1 89 ? 3.081 -9.587 14.190 1.00 95.31 89 THR A O 1
ATOM 730 N N . VAL A 1 90 ? 1.639 -11.300 14.214 1.00 94.94 90 VAL A N 1
ATOM 731 C CA . VAL A 1 90 ? 2.517 -12.198 13.449 1.00 94.94 90 VAL A CA 1
ATOM 732 C C . VAL A 1 90 ? 2.849 -11.605 12.076 1.00 94.94 90 VAL A C 1
ATOM 734 O O . VAL A 1 90 ? 3.981 -11.723 11.619 1.00 94.94 90 VAL A O 1
ATOM 737 N N . GLU A 1 91 ? 1.889 -10.935 11.439 1.00 93.12 91 GLU A N 1
ATOM 738 C CA . GLU A 1 91 ? 2.074 -10.303 10.133 1.00 93.12 91 GLU A CA 1
ATOM 739 C C . GLU A 1 91 ? 3.086 -9.151 10.181 1.00 93.12 91 GLU A C 1
ATOM 741 O O . GLU A 1 91 ? 3.990 -9.107 9.348 1.00 93.12 91 GLU A O 1
ATOM 746 N N . GLU A 1 92 ? 3.010 -8.275 11.187 1.00 92.50 92 GLU A N 1
ATOM 747 C CA . GLU A 1 92 ? 3.978 -7.184 11.380 1.00 92.50 92 GLU A CA 1
ATOM 748 C C . GLU A 1 92 ? 5.392 -7.713 11.626 1.00 92.50 92 GLU A C 1
ATOM 750 O O . GLU A 1 92 ? 6.361 -7.206 11.051 1.00 92.50 92 GLU A O 1
ATOM 755 N N . VAL A 1 93 ? 5.515 -8.767 12.440 1.00 93.44 93 VAL A N 1
ATOM 756 C CA . VAL A 1 93 ? 6.807 -9.415 12.698 1.00 93.44 93 VAL A CA 1
ATOM 757 C C . VAL A 1 93 ? 7.366 -10.022 11.412 1.00 93.44 93 VAL A C 1
ATOM 759 O O . VAL A 1 93 ? 8.521 -9.763 11.072 1.00 93.44 93 VAL A O 1
ATOM 762 N N . ILE A 1 94 ? 6.557 -10.787 10.670 1.00 92.38 94 ILE A N 1
ATOM 763 C CA . ILE A 1 94 ? 6.976 -11.393 9.399 1.00 92.38 94 ILE A C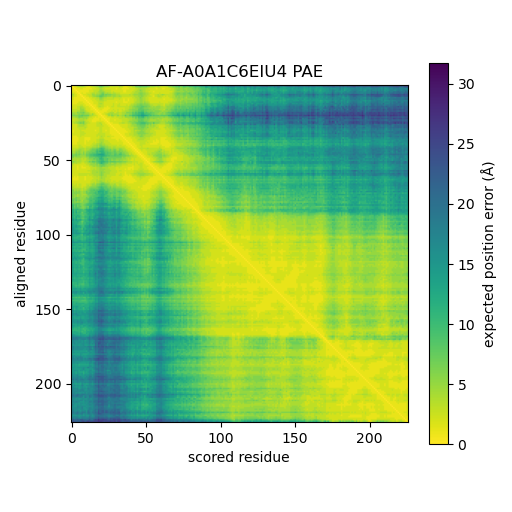A 1
ATOM 764 C C . ILE A 1 94 ? 7.389 -10.309 8.407 1.00 92.38 94 ILE A C 1
ATOM 766 O O . ILE A 1 94 ? 8.465 -10.414 7.825 1.00 92.38 94 ILE A O 1
ATOM 770 N N . LYS A 1 95 ? 6.583 -9.255 8.239 1.00 91.69 95 LYS A N 1
ATOM 771 C CA . LYS A 1 95 ? 6.880 -8.156 7.315 1.00 91.69 95 LYS A CA 1
ATOM 772 C C . LYS A 1 95 ? 8.210 -7.490 7.650 1.00 91.69 95 LYS A C 1
ATOM 774 O O . LYS A 1 95 ? 9.043 -7.345 6.761 1.00 91.69 95 LYS A O 1
ATOM 779 N N . THR A 1 96 ? 8.442 -7.181 8.923 1.00 91.12 96 THR A N 1
ATOM 780 C CA . THR A 1 96 ? 9.680 -6.538 9.389 1.00 91.12 96 THR A CA 1
ATOM 781 C C . THR A 1 96 ? 10.906 -7.418 9.142 1.00 91.12 96 THR A C 1
ATOM 783 O O . THR A 1 96 ? 11.890 -6.977 8.548 1.00 91.12 96 THR A O 1
ATOM 786 N N . VAL A 1 97 ? 10.852 -8.687 9.561 1.00 92.94 97 VAL A N 1
ATOM 787 C CA . VAL A 1 97 ? 11.976 -9.627 9.405 1.00 92.94 97 VAL A CA 1
ATOM 788 C C . VAL A 1 97 ? 12.253 -9.909 7.929 1.00 92.94 97 VAL A C 1
ATOM 790 O O . VAL A 1 97 ? 13.411 -9.977 7.504 1.00 92.94 97 VAL A O 1
ATOM 793 N N . PHE A 1 98 ? 11.199 -10.055 7.126 1.00 94.06 98 PHE A N 1
ATOM 794 C CA . PHE A 1 98 ? 11.348 -10.315 5.705 1.00 94.06 98 PHE A CA 1
ATOM 795 C C . PHE A 1 98 ? 11.894 -9.083 4.976 1.00 94.06 98 PHE A C 1
ATOM 797 O O . PHE A 1 98 ? 12.844 -9.233 4.224 1.00 94.06 98 PHE A O 1
ATOM 804 N N . GLN A 1 99 ? 11.441 -7.861 5.280 1.00 94.31 99 GLN A N 1
ATOM 805 C CA . GLN A 1 99 ? 12.017 -6.627 4.718 1.00 94.31 99 GLN A CA 1
ATOM 806 C C . GLN A 1 99 ? 13.527 -6.493 4.965 1.00 94.31 99 GLN A C 1
ATOM 808 O O . GLN A 1 99 ? 14.260 -6.064 4.073 1.00 94.31 99 GLN A O 1
ATOM 813 N N . GLN A 1 100 ? 14.012 -6.915 6.135 1.00 91.88 100 GLN A N 1
ATOM 814 C CA . GLN A 1 100 ? 15.441 -6.886 6.468 1.00 91.88 100 GLN A CA 1
ATOM 815 C C . GLN A 1 100 ? 16.275 -7.923 5.700 1.00 91.88 100 GLN A C 1
ATOM 817 O O . GLN A 1 100 ? 17.470 -7.720 5.493 1.00 91.88 100 GLN A O 1
ATOM 822 N N . SER A 1 101 ? 15.669 -9.039 5.289 1.00 94.75 101 SER A N 1
ATOM 823 C CA . SER A 1 101 ? 16.383 -10.196 4.727 1.00 94.75 101 SER A CA 1
ATOM 824 C C . SER A 1 101 ? 16.053 -10.494 3.265 1.00 94.75 101 SER A C 1
ATOM 826 O O . SER A 1 101 ? 16.801 -11.227 2.624 1.00 94.75 101 SER A O 1
ATOM 828 N N . ILE A 1 102 ? 14.994 -9.912 2.696 1.00 96.75 102 ILE A N 1
ATOM 829 C CA . ILE A 1 102 ? 14.459 -10.265 1.373 1.00 96.75 102 ILE A CA 1
ATOM 830 C C . ILE A 1 102 ? 15.507 -10.148 0.262 1.00 96.75 102 ILE A C 1
ATOM 832 O O . ILE A 1 102 ? 15.573 -10.997 -0.621 1.00 96.75 102 ILE A O 1
ATOM 836 N N . ASN A 1 103 ? 16.371 -9.134 0.346 1.00 97.44 103 ASN A N 1
ATOM 837 C CA . ASN A 1 103 ? 17.449 -8.886 -0.613 1.00 97.44 103 ASN A CA 1
ATOM 838 C C . ASN A 1 103 ? 18.652 -9.837 -0.467 1.00 97.44 103 ASN A C 1
ATOM 840 O O . ASN A 1 103 ? 19.574 -9.776 -1.272 1.00 97.44 103 ASN A O 1
ATOM 844 N N . THR A 1 104 ? 18.658 -10.716 0.539 1.00 96.06 104 THR A N 1
ATOM 845 C CA . THR A 1 104 ? 19.660 -11.789 0.684 1.00 96.06 104 THR A CA 1
ATOM 846 C C . THR A 1 104 ? 19.259 -13.070 -0.050 1.00 96.06 104 THR A C 1
ATOM 848 O O . THR A 1 104 ? 20.086 -13.967 -0.218 1.00 96.06 104 THR A O 1
ATOM 851 N N . TYR A 1 105 ? 18.005 -13.158 -0.500 1.00 95.38 105 TYR A N 1
ATOM 852 C CA . TYR A 1 105 ? 17.491 -14.278 -1.275 1.00 95.38 105 TYR A CA 1
ATOM 853 C C . TYR A 1 105 ? 17.526 -13.963 -2.770 1.00 95.38 105 TYR A C 1
ATOM 855 O O . TYR A 1 105 ? 17.180 -12.861 -3.197 1.00 95.38 105 TYR A O 1
ATOM 863 N N . ASP A 1 106 ? 17.870 -14.965 -3.576 1.00 93.75 106 ASP A N 1
ATOM 864 C CA . ASP A 1 106 ? 17.778 -14.883 -5.033 1.00 93.75 106 ASP A CA 1
ATOM 865 C C . ASP A 1 106 ? 16.323 -15.102 -5.480 1.00 93.75 106 ASP A C 1
ATOM 867 O O . ASP A 1 106 ? 15.882 -16.218 -5.766 1.00 93.75 106 ASP A O 1
ATOM 871 N N . ILE A 1 107 ? 15.533 -14.029 -5.423 1.00 94.75 107 ILE A N 1
ATOM 872 C CA . ILE A 1 107 ? 14.129 -14.014 -5.846 1.00 94.75 107 ILE A CA 1
ATOM 873 C C . ILE A 1 107 ? 14.056 -13.393 -7.239 1.00 94.75 107 ILE A C 1
ATOM 875 O O . ILE A 1 107 ? 14.478 -12.255 -7.436 1.00 94.75 107 ILE A O 1
ATOM 879 N N . GLU A 1 108 ? 13.469 -14.117 -8.189 1.00 93.50 108 GLU A N 1
ATOM 880 C CA . GLU A 1 108 ? 13.229 -13.640 -9.556 1.00 93.50 108 GLU A CA 1
ATOM 881 C C . GLU A 1 108 ? 12.332 -12.393 -9.581 1.00 93.50 108 GLU A C 1
ATOM 883 O O . GLU A 1 108 ? 11.388 -12.273 -8.799 1.00 93.50 108 GLU A O 1
ATOM 888 N N . ASP A 1 109 ? 12.587 -11.490 -10.528 1.00 94.06 109 ASP A N 1
ATOM 889 C CA . ASP A 1 109 ? 11.880 -10.209 -10.688 1.00 94.06 109 ASP A CA 1
ATOM 890 C C . ASP A 1 109 ? 10.345 -10.364 -10.728 1.00 94.06 109 ASP A C 1
ATOM 892 O O . ASP A 1 109 ? 9.631 -9.644 -10.029 1.00 94.06 109 ASP A O 1
ATOM 896 N N . SER A 1 110 ? 9.832 -11.378 -11.432 1.00 91.38 110 SER A N 1
ATOM 897 C CA . SER A 1 110 ? 8.392 -11.666 -11.520 1.00 91.38 110 SER A CA 1
ATOM 898 C C . SER A 1 110 ? 7.756 -12.064 -10.180 1.00 91.38 110 SER A C 1
ATOM 900 O O . SER A 1 110 ? 6.602 -11.729 -9.909 1.00 91.38 110 SER A O 1
ATOM 902 N N . LYS A 1 111 ? 8.499 -12.755 -9.307 1.00 94.50 111 LYS A N 1
ATOM 903 C CA . LYS A 1 111 ? 8.047 -13.087 -7.946 1.00 94.50 111 LYS A CA 1
ATOM 904 C C . LYS A 1 111 ? 8.174 -11.880 -7.027 1.00 94.50 111 LYS A C 1
ATOM 906 O O . LYS A 1 111 ? 7.267 -11.635 -6.235 1.00 94.50 111 LYS A O 1
ATOM 911 N N . SER A 1 112 ? 9.242 -11.097 -7.176 1.00 96.31 112 SER A N 1
ATOM 912 C CA . SER A 1 112 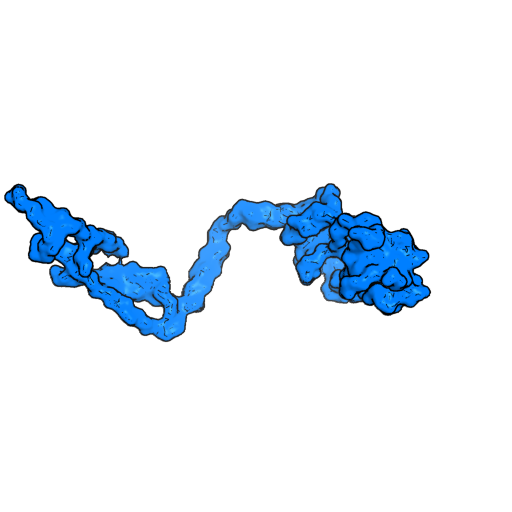? 9.444 -9.858 -6.424 1.00 96.31 112 SER A CA 1
ATOM 913 C C . SER A 1 112 ? 8.286 -8.874 -6.603 1.00 96.31 112 SER A C 1
ATOM 915 O O . SER A 1 112 ? 7.856 -8.263 -5.629 1.00 96.31 112 SER A O 1
ATOM 917 N N . LEU A 1 113 ? 7.722 -8.773 -7.811 1.00 94.88 113 LEU A N 1
ATOM 918 C CA . LEU A 1 113 ? 6.564 -7.915 -8.092 1.00 94.88 113 LEU A CA 1
ATOM 919 C C . LEU A 1 113 ? 5.279 -8.331 -7.364 1.00 94.88 113 LEU A C 1
ATOM 921 O O . LEU A 1 113 ? 4.410 -7.501 -7.114 1.00 94.88 113 LEU A O 1
ATOM 925 N N . ARG A 1 114 ? 5.162 -9.593 -6.945 1.00 94.00 114 ARG A N 1
ATOM 926 C CA . ARG A 1 114 ? 4.045 -10.062 -6.103 1.00 94.00 114 ARG A CA 1
ATOM 927 C C . ARG A 1 114 ? 4.293 -9.839 -4.612 1.00 94.00 114 ARG A C 1
ATOM 929 O O . ARG A 1 114 ? 3.431 -10.135 -3.794 1.00 94.00 114 ARG A O 1
ATOM 936 N N . MET A 1 115 ? 5.482 -9.354 -4.266 1.00 94.56 115 MET A N 1
ATOM 937 C CA . MET A 1 115 ? 5.972 -9.175 -2.903 1.00 94.56 115 MET A CA 1
ATOM 938 C C . MET A 1 115 ? 6.481 -7.747 -2.676 1.00 94.56 115 MET A C 1
ATOM 940 O O . MET A 1 115 ? 7.280 -7.532 -1.767 1.00 94.56 115 MET A O 1
ATOM 944 N N . ILE A 1 116 ? 6.042 -6.782 -3.498 1.00 95.19 116 ILE A N 1
ATOM 945 C CA . ILE A 1 116 ? 6.543 -5.398 -3.494 1.00 95.19 116 ILE A CA 1
ATOM 946 C C . ILE A 1 116 ? 6.548 -4.833 -2.079 1.00 95.19 116 ILE A C 1
ATOM 948 O O . ILE A 1 116 ? 7.586 -4.352 -1.644 1.00 95.19 116 ILE A O 1
ATOM 952 N N . GLU A 1 117 ? 5.456 -5.003 -1.329 1.00 94.06 117 GLU A N 1
ATOM 953 C CA . GLU A 1 117 ? 5.305 -4.478 0.035 1.00 94.06 117 GLU A CA 1
ATOM 954 C C . GLU A 1 117 ? 6.343 -4.988 1.047 1.00 94.06 117 GLU A C 1
ATOM 956 O O . GLU A 1 117 ? 6.554 -4.360 2.090 1.00 94.06 117 GLU A O 1
ATOM 961 N N . TYR A 1 118 ? 6.991 -6.116 0.754 1.00 95.38 118 TYR A N 1
ATOM 962 C CA . TYR A 1 118 ? 8.039 -6.691 1.585 1.00 95.38 118 TYR A CA 1
ATOM 963 C C . TYR A 1 118 ? 9.447 -6.238 1.198 1.00 95.38 118 TYR A C 1
ATOM 965 O O . TYR A 1 118 ? 10.395 -6.605 1.883 1.00 95.38 118 TYR A O 1
ATOM 973 N N . TYR A 1 119 ? 9.620 -5.459 0.132 1.00 97.19 119 TYR A N 1
ATOM 974 C CA . TYR A 1 119 ? 10.897 -4.802 -0.136 1.00 97.19 119 TYR A CA 1
ATOM 975 C C . TYR A 1 119 ? 11.029 -3.530 0.711 1.00 97.19 119 TYR A C 1
ATOM 977 O O . TYR A 1 119 ? 10.023 -2.896 1.025 1.00 97.19 119 TYR A O 1
ATOM 985 N N . PRO A 1 120 ? 12.242 -3.128 1.111 1.00 97.06 120 PRO A N 1
ATOM 986 C CA . PRO A 1 120 ? 12.438 -1.895 1.868 1.00 97.06 120 PRO A CA 1
ATOM 987 C C . PRO A 1 120 ? 12.042 -0.662 1.044 1.00 97.06 120 PRO A C 1
ATOM 989 O O . PRO A 1 120 ? 12.224 -0.631 -0.179 1.00 97.06 120 PRO A O 1
ATOM 992 N N . LEU A 1 121 ? 11.521 0.369 1.710 1.00 97.38 121 LEU A N 1
ATOM 993 C CA . LEU A 1 121 ? 11.271 1.661 1.080 1.00 97.38 121 LEU A CA 1
ATOM 994 C C . LEU A 1 121 ? 12.599 2.394 0.877 1.00 97.38 121 LEU A C 1
ATOM 996 O O . LEU A 1 121 ? 13.464 2.398 1.747 1.00 97.38 121 LEU A O 1
ATOM 1000 N N . TYR A 1 122 ? 12.738 3.082 -0.253 1.00 98.06 122 TYR A N 1
ATOM 1001 C CA . TYR A 1 122 ? 13.896 3.925 -0.553 1.00 98.06 122 TYR A CA 1
ATOM 1002 C C . TYR A 1 122 ? 14.217 4.923 0.575 1.00 98.06 122 TYR A C 1
ATOM 1004 O O . TYR A 1 122 ? 15.382 5.144 0.896 1.00 98.06 122 TYR A O 1
ATOM 1012 N N . GLN A 1 123 ? 13.183 5.510 1.185 1.00 97.19 123 GLN A N 1
ATOM 1013 C CA . GLN A 1 123 ? 13.322 6.513 2.246 1.00 97.19 123 GLN A CA 1
ATOM 1014 C C . GLN A 1 123 ? 13.944 5.940 3.528 1.00 97.19 123 GLN A C 1
ATOM 1016 O O . GLN A 1 123 ? 14.661 6.657 4.218 1.00 97.19 123 GLN A O 1
ATOM 1021 N N . ASP A 1 124 ? 13.737 4.651 3.801 1.00 96.25 124 ASP A N 1
ATOM 1022 C CA . ASP A 1 124 ? 14.279 3.975 4.987 1.00 96.25 124 ASP A CA 1
ATOM 1023 C C . ASP A 1 124 ? 15.745 3.559 4.801 1.00 96.25 124 ASP A C 1
ATOM 1025 O O . ASP A 1 124 ? 16.403 3.126 5.744 1.00 96.25 124 ASP A O 1
ATOM 1029 N N . LEU A 1 125 ? 16.262 3.676 3.574 1.00 97.25 125 LEU A N 1
ATOM 1030 C CA . LEU A 1 125 ? 17.608 3.253 3.199 1.00 97.25 125 LEU A CA 1
ATOM 1031 C C . LEU A 1 125 ? 18.583 4.421 3.035 1.00 97.25 125 LEU A C 1
ATOM 1033 O O . LEU A 1 125 ? 19.739 4.172 2.708 1.00 97.25 125 LEU A O 1
ATOM 1037 N N . ILE A 1 126 ? 18.164 5.677 3.223 1.00 98.12 126 ILE A N 1
ATOM 1038 C CA . ILE A 1 126 ? 19.065 6.833 3.089 1.00 98.12 126 ILE A CA 1
ATOM 1039 C C . ILE A 1 126 ? 20.321 6.631 3.955 1.00 98.12 126 ILE A C 1
ATOM 1041 O O . ILE A 1 126 ? 20.243 6.169 5.090 1.00 98.12 126 ILE A O 1
ATOM 1045 N N . ASP A 1 127 ? 21.482 6.931 3.374 1.00 98.00 127 ASP A N 1
ATOM 1046 C CA . ASP A 1 127 ? 22.823 6.735 3.937 1.00 98.00 127 ASP A CA 1
ATOM 1047 C C . ASP A 1 127 ? 23.246 5.264 4.141 1.00 98.00 127 ASP A C 1
ATOM 1049 O O . ASP A 1 127 ? 24.310 4.988 4.700 1.00 98.00 127 ASP A O 1
ATOM 1053 N N . THR A 1 128 ? 22.476 4.302 3.620 1.00 97.62 128 THR A N 1
ATOM 1054 C CA . THR A 1 128 ? 22.823 2.871 3.625 1.00 97.62 128 THR A CA 1
ATOM 1055 C C . THR A 1 128 ? 23.530 2.469 2.331 1.00 97.62 128 THR A C 1
ATOM 1057 O O . THR A 1 128 ? 23.098 2.816 1.229 1.00 97.62 128 THR A O 1
ATOM 1060 N N . GLU A 1 129 ? 24.626 1.715 2.446 1.00 98.12 129 GLU A N 1
ATOM 1061 C CA . GLU A 1 129 ? 25.293 1.088 1.301 1.00 98.12 129 GLU A CA 1
ATOM 1062 C C . GLU A 1 129 ? 24.563 -0.196 0.887 1.00 98.12 129 GLU A C 1
ATOM 1064 O O . GLU A 1 129 ? 24.286 -1.062 1.715 1.00 98.12 129 GLU A O 1
ATOM 1069 N N . VAL A 1 130 ? 24.275 -0.323 -0.407 1.00 97.94 130 VAL A N 1
ATOM 1070 C CA . VAL A 1 130 ? 23.619 -1.489 -1.000 1.00 97.94 130 VAL A CA 1
ATOM 1071 C C . VAL A 1 130 ? 24.417 -2.003 -2.193 1.00 97.94 130 VAL A C 1
ATOM 1073 O O . VAL A 1 130 ? 25.082 -1.240 -2.897 1.00 97.94 130 VAL A O 1
ATOM 1076 N N . GLU A 1 131 ? 24.347 -3.310 -2.428 1.00 97.56 13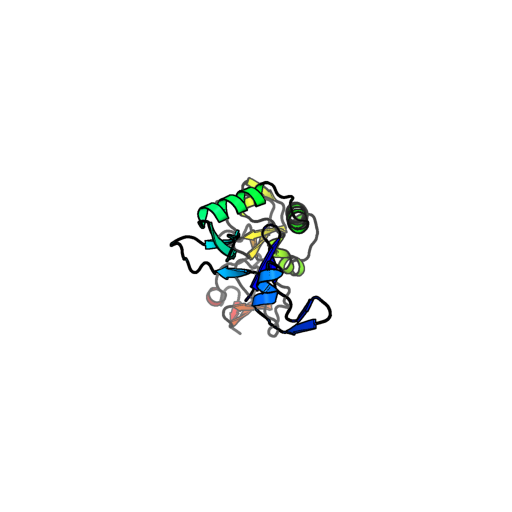1 GLU A N 1
ATOM 1077 C CA . GLU A 1 131 ? 25.012 -3.970 -3.553 1.00 97.56 131 GLU A CA 1
ATOM 1078 C C . GLU A 1 131 ? 24.246 -3.778 -4.873 1.00 97.56 131 GLU A C 1
ATOM 1080 O O . GLU A 1 131 ? 23.117 -3.283 -4.894 1.00 97.56 131 GLU A O 1
ATOM 1085 N N . ALA A 1 132 ? 24.863 -4.166 -5.992 1.00 97.06 132 ALA A N 1
ATOM 1086 C CA . ALA A 1 132 ? 24.176 -4.245 -7.282 1.00 97.06 132 ALA A CA 1
ATOM 1087 C C . ALA A 1 132 ? 23.068 -5.314 -7.246 1.00 97.06 132 ALA A C 1
ATOM 1089 O O . ALA A 1 132 ? 23.251 -6.380 -6.662 1.00 97.06 132 ALA A O 1
ATOM 1090 N N . GLY A 1 133 ? 21.934 -5.048 -7.894 1.00 96.94 133 GLY A N 1
ATOM 1091 C CA . GLY A 1 133 ? 20.771 -5.937 -7.909 1.00 96.94 133 GLY A CA 1
ATOM 1092 C C . GLY A 1 133 ? 19.859 -5.814 -6.685 1.00 96.94 133 GLY A C 1
ATOM 1093 O O . GLY A 1 133 ? 18.820 -6.469 -6.651 1.00 96.94 133 GLY A O 1
ATOM 1094 N N . PHE A 1 134 ? 20.195 -4.962 -5.712 1.00 98.25 134 PHE A N 1
ATOM 1095 C CA . PHE A 1 134 ? 19.362 -4.708 -4.538 1.00 98.25 134 PHE A CA 1
ATOM 1096 C C . PHE A 1 134 ? 18.022 -4.092 -4.950 1.00 98.25 134 PHE A C 1
ATOM 1098 O O . PHE A 1 134 ? 17.988 -3.090 -5.667 1.00 98.25 134 PHE A O 1
ATOM 1105 N N . LYS A 1 135 ? 16.918 -4.673 -4.481 1.00 98.44 135 LYS A N 1
ATOM 1106 C CA . LYS A 1 135 ? 15.548 -4.272 -4.807 1.00 98.44 135 LYS A CA 1
ATOM 1107 C C . LYS A 1 135 ? 14.940 -3.417 -3.698 1.00 98.44 135 LYS A C 1
ATOM 1109 O O . LYS A 1 135 ? 15.051 -3.748 -2.515 1.00 98.44 135 LYS A O 1
ATOM 1114 N N . LEU A 1 136 ? 14.282 -2.328 -4.082 1.00 98.12 136 LEU A N 1
ATOM 1115 C CA . LEU A 1 136 ? 13.658 -1.372 -3.166 1.00 98.12 136 LEU A CA 1
ATOM 1116 C C . LEU A 1 136 ? 12.421 -0.718 -3.785 1.00 98.12 136 LEU A C 1
ATOM 1118 O O . LEU A 1 136 ? 12.270 -0.673 -5.008 1.00 98.12 136 LEU A O 1
ATOM 1122 N N . GLN A 1 137 ? 11.540 -0.202 -2.934 1.00 97.69 137 GLN A N 1
ATOM 1123 C CA . GLN A 1 137 ? 10.316 0.478 -3.346 1.00 97.69 137 GLN A CA 1
ATOM 1124 C C . GLN A 1 137 ? 10.505 1.995 -3.397 1.00 97.69 137 GLN A C 1
ATOM 1126 O O . GLN A 1 137 ? 11.048 2.597 -2.468 1.00 97.69 137 GLN A O 1
ATOM 1131 N N . TYR A 1 138 ? 9.965 2.632 -4.431 1.00 97.31 138 TYR A N 1
ATOM 1132 C CA . TYR A 1 138 ? 9.814 4.083 -4.486 1.00 97.31 138 TYR A CA 1
ATOM 1133 C C . TYR A 1 138 ? 8.512 4.447 -5.206 1.00 97.31 138 TYR A C 1
ATOM 1135 O O . TYR A 1 138 ? 8.290 4.029 -6.339 1.00 97.31 138 TYR A O 1
ATOM 1143 N N . ASN A 1 139 ? 7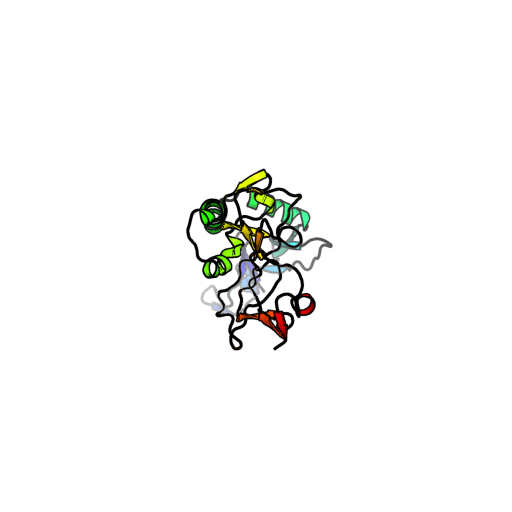.631 5.198 -4.533 1.00 94.75 139 ASN A N 1
ATOM 1144 C CA . ASN A 1 139 ? 6.301 5.587 -5.031 1.00 94.75 139 ASN A CA 1
ATOM 1145 C C . ASN A 1 139 ? 5.453 4.405 -5.548 1.00 94.75 139 ASN A C 1
ATOM 1147 O O . ASN A 1 139 ? 4.804 4.504 -6.585 1.00 94.75 139 ASN A O 1
ATOM 1151 N N . GLY A 1 140 ? 5.487 3.271 -4.838 1.00 93.69 140 GLY A N 1
ATOM 1152 C CA . GLY A 1 140 ? 4.749 2.055 -5.207 1.00 93.69 140 GLY A CA 1
ATOM 1153 C C . GLY A 1 140 ? 5.353 1.255 -6.368 1.00 93.69 140 GLY A C 1
ATOM 1154 O O . GLY A 1 140 ? 4.812 0.214 -6.724 1.00 93.69 140 GLY A O 1
ATOM 1155 N N . VAL A 1 141 ? 6.477 1.701 -6.940 1.00 95.06 141 VAL A N 1
ATOM 1156 C CA . VAL A 1 141 ? 7.201 0.997 -8.006 1.00 95.06 141 VAL A CA 1
ATOM 1157 C C . VAL A 1 141 ? 8.429 0.305 -7.424 1.00 95.06 141 VAL A C 1
ATOM 1159 O O . VAL A 1 141 ? 9.143 0.867 -6.588 1.00 95.06 141 VAL A O 1
ATOM 1162 N N . LEU A 1 142 ? 8.684 -0.921 -7.878 1.00 97.62 142 LEU A N 1
ATOM 1163 C CA . LEU A 1 142 ? 9.864 -1.687 -7.501 1.00 97.62 142 LEU A CA 1
ATOM 1164 C C . LEU A 1 142 ? 11.025 -1.370 -8.451 1.00 97.62 142 LEU A C 1
ATOM 1166 O O . LEU A 1 142 ? 10.911 -1.513 -9.668 1.00 97.62 142 LEU A O 1
ATOM 1170 N N . TYR A 1 143 ? 12.159 -0.977 -7.882 1.00 97.88 143 TYR A N 1
ATOM 1171 C CA . TYR A 1 143 ? 13.403 -0.731 -8.605 1.00 97.88 143 TYR A CA 1
ATOM 1172 C C . TYR A 1 143 ? 14.478 -1.702 -8.142 1.00 97.88 143 TYR A C 1
ATOM 1174 O O . TYR A 1 143 ? 14.452 -2.164 -7.002 1.00 97.88 143 TYR A O 1
ATOM 1182 N N . LYS A 1 144 ? 15.466 -1.947 -9.002 1.00 97.25 144 LYS A N 1
ATOM 1183 C CA . LYS A 1 144 ? 16.722 -2.606 -8.642 1.00 97.25 144 LYS A CA 1
ATOM 1184 C C . LYS A 1 144 ? 17.920 -1.710 -8.917 1.00 97.25 144 LYS A C 1
ATOM 1186 O O . LYS A 1 144 ? 17.944 -0.982 -9.912 1.00 97.25 144 LYS A O 1
ATOM 1191 N N . THR A 1 145 ? 18.912 -1.755 -8.038 1.00 98.00 145 THR A N 1
ATOM 1192 C CA . THR A 1 145 ? 20.171 -1.031 -8.220 1.00 98.00 145 THR A CA 1
ATOM 1193 C C . THR A 1 145 ? 21.005 -1.674 -9.326 1.00 98.00 145 THR A C 1
ATOM 1195 O O . THR A 1 145 ? 21.044 -2.894 -9.477 1.00 98.00 145 THR A O 1
ATOM 1198 N N . LEU A 1 146 ? 21.704 -0.857 -10.109 1.00 96.94 146 LEU A N 1
ATOM 1199 C CA . LEU A 1 146 ? 22.568 -1.340 -11.194 1.00 96.94 146 LEU A CA 1
ATOM 1200 C C . LEU A 1 146 ? 24.018 -1.558 -10.759 1.00 96.94 146 LEU A C 1
ATOM 1202 O O . LEU A 1 146 ? 24.784 -2.237 -11.439 1.00 96.94 146 LEU A O 1
ATOM 1206 N N . LYS A 1 147 ? 24.406 -0.967 -9.631 1.00 96.94 147 LYS A N 1
ATOM 1207 C CA . LYS A 1 147 ? 25.753 -1.037 -9.074 1.00 96.94 147 LYS A CA 1
ATOM 1208 C C . LYS A 1 147 ? 25.705 -0.880 -7.562 1.00 96.94 147 LYS A C 1
ATOM 1210 O O . LYS A 1 147 ? 24.722 -0.379 -7.018 1.00 96.94 147 LYS A O 1
ATOM 1215 N N . LYS A 1 148 ? 26.807 -1.249 -6.915 1.00 98.31 148 LYS A N 1
ATOM 1216 C CA . LYS A 1 148 ? 27.044 -0.932 -5.511 1.00 98.31 148 LYS A CA 1
ATOM 1217 C C . LYS A 1 148 ? 27.037 0.588 -5.307 1.00 98.31 148 LYS A C 1
ATOM 1219 O O . LYS A 1 148 ? 27.711 1.307 -6.050 1.00 98.31 148 LYS A O 1
ATOM 1224 N N . GLN A 1 149 ? 26.270 1.071 -4.335 1.00 97.94 149 GLN A N 1
ATOM 1225 C CA . GLN A 1 149 ? 26.118 2.502 -4.059 1.00 97.94 149 GLN A CA 1
ATOM 1226 C C . GLN A 1 149 ? 25.604 2.767 -2.642 1.00 97.94 149 GLN A C 1
ATOM 1228 O O . GLN A 1 149 ? 24.949 1.918 -2.046 1.00 97.94 149 GLN A O 1
ATOM 1233 N N . THR A 1 150 ? 25.832 3.980 -2.140 1.00 98.38 150 THR A N 1
ATOM 1234 C CA . THR A 1 150 ? 25.130 4.507 -0.964 1.00 98.38 150 THR A CA 1
ATOM 1235 C C . THR A 1 150 ? 23.850 5.198 -1.412 1.00 98.38 150 THR A C 1
ATOM 1237 O O . THR A 1 150 ? 23.884 6.075 -2.279 1.00 98.38 150 THR A O 1
ATOM 1240 N N . ILE A 1 151 ? 22.720 4.804 -0.833 1.00 98.25 151 ILE A N 1
ATOM 1241 C CA . ILE A 1 151 ? 21.426 5.420 -1.114 1.00 98.25 151 ILE A CA 1
ATOM 1242 C C . ILE A 1 151 ? 21.428 6.855 -0.572 1.00 98.25 151 ILE A C 1
ATOM 1244 O O . ILE A 1 151 ? 21.766 7.100 0.580 1.00 98.25 151 ILE A O 1
ATOM 1248 N N . SER A 1 152 ? 21.073 7.824 -1.416 1.00 96.94 152 SER A N 1
ATOM 1249 C CA . SER A 1 152 ? 21.156 9.255 -1.101 1.00 96.94 152 SER A CA 1
ATOM 1250 C C . SER A 1 152 ? 19.908 9.976 -1.565 1.00 96.94 152 SER A C 1
ATOM 1252 O O . SER A 1 152 ? 19.524 9.805 -2.720 1.00 96.94 152 SER A O 1
ATOM 1254 N N . SER A 1 153 ? 19.355 10.847 -0.717 1.00 96.56 153 SER A N 1
ATOM 1255 C CA . SER A 1 153 ? 18.132 11.623 -0.972 1.00 96.56 153 SER A CA 1
ATOM 1256 C C . SER A 1 153 ? 18.202 12.546 -2.195 1.00 96.56 153 SER A C 1
ATOM 1258 O O . SER A 1 153 ? 17.164 12.950 -2.713 1.00 96.56 153 SER A O 1
ATOM 1260 N N . ALA A 1 154 ? 19.406 12.864 -2.683 1.00 96.19 154 ALA A N 1
ATOM 1261 C CA . ALA A 1 154 ? 19.606 13.658 -3.896 1.00 96.19 154 ALA A CA 1
ATOM 1262 C C . ALA A 1 154 ? 19.360 12.863 -5.193 1.00 96.19 154 ALA A C 1
ATOM 1264 O O . ALA A 1 154 ? 19.097 13.459 -6.236 1.00 96.19 154 ALA A O 1
ATOM 1265 N N . TYR A 1 155 ? 19.450 11.531 -5.137 1.00 96.00 155 TYR A N 1
ATOM 1266 C CA . TYR A 1 155 ? 19.364 10.645 -6.297 1.00 96.00 155 TYR A CA 1
ATOM 1267 C C . TYR A 1 155 ? 18.247 9.621 -6.096 1.00 96.00 155 TYR A C 1
ATOM 1269 O O . TYR A 1 155 ? 18.489 8.453 -5.774 1.00 96.00 155 TYR A O 1
ATOM 1277 N N . VAL A 1 156 ? 17.010 10.086 -6.267 1.00 96.56 156 VAL A N 1
ATOM 1278 C CA . VAL A 1 156 ? 15.806 9.254 -6.152 1.00 96.56 156 VAL A CA 1
ATOM 1279 C C . VAL A 1 156 ? 15.651 8.321 -7.362 1.00 96.56 156 VAL A C 1
ATOM 1281 O O . VAL A 1 156 ? 16.044 8.707 -8.467 1.00 96.56 156 VAL A O 1
ATOM 1284 N N . PRO A 1 157 ? 15.088 7.108 -7.206 1.00 96.94 157 PRO A N 1
ATOM 1285 C CA . PRO A 1 157 ? 14.812 6.220 -8.332 1.00 96.94 157 PRO A CA 1
ATOM 1286 C C . PRO A 1 157 ? 13.863 6.864 -9.351 1.00 96.94 157 PRO A C 1
ATOM 1288 O O . PRO A 1 157 ? 12.807 7.377 -8.981 1.00 96.94 157 PRO A O 1
ATOM 1291 N N . GLY A 1 158 ? 14.239 6.833 -10.631 1.00 93.62 158 GLY A N 1
ATOM 1292 C CA . GLY A 1 158 ? 13.444 7.392 -11.727 1.00 93.62 158 GLY A CA 1
ATOM 1293 C C . GLY A 1 158 ? 14.269 8.271 -12.669 1.00 93.62 158 GLY A C 1
ATOM 1294 O O . GLY A 1 158 ? 15.450 8.013 -12.913 1.00 93.62 158 GLY A O 1
ATOM 1295 N N . VAL A 1 159 ? 13.632 9.304 -13.220 1.00 91.38 159 VAL A N 1
ATOM 1296 C CA . VAL A 1 159 ? 14.233 10.185 -14.234 1.00 91.38 159 VAL A CA 1
ATOM 1297 C C . VAL A 1 159 ? 15.519 10.837 -13.712 1.00 91.38 159 VAL A C 1
ATOM 1299 O O . VAL A 1 159 ? 15.534 11.440 -12.639 1.00 91.38 159 VAL A O 1
ATOM 1302 N N . GLY A 1 160 ? 16.593 10.748 -14.495 1.00 92.12 160 GLY A N 1
ATOM 1303 C CA . GLY A 1 160 ? 17.917 11.289 -14.185 1.00 92.12 160 GLY A CA 1
ATOM 1304 C C . GLY A 1 160 ? 18.818 10.359 -13.366 1.00 92.12 160 GLY A C 1
ATOM 1305 O O . GLY A 1 160 ? 19.979 10.701 -13.125 1.00 92.12 160 GLY A O 1
ATOM 1306 N N . THR A 1 161 ? 18.325 9.192 -12.935 1.00 94.94 161 THR A N 1
ATOM 1307 C CA . THR A 1 161 ? 19.093 8.198 -12.165 1.00 94.94 161 THR A CA 1
ATOM 1308 C C . THR A 1 161 ? 19.141 6.823 -12.837 1.00 94.94 161 THR A C 1
ATOM 1310 O O . THR A 1 161 ? 19.391 5.806 -12.191 1.00 94.94 161 THR A O 1
ATOM 1313 N N . GLU A 1 162 ? 19.003 6.781 -14.161 1.00 94.12 162 GLU A N 1
ATOM 1314 C CA . GLU A 1 162 ? 19.020 5.566 -14.990 1.00 94.12 162 GLU A CA 1
ATOM 1315 C C . GLU A 1 162 ? 20.350 4.805 -14.897 1.00 94.12 162 GLU A C 1
ATOM 1317 O O . GLU A 1 162 ? 20.407 3.608 -15.140 1.00 94.12 162 GLU A O 1
ATOM 1322 N N . SER A 1 163 ? 21.436 5.485 -14.518 1.00 94.81 163 SER A N 1
ATOM 1323 C CA . SER A 1 163 ? 22.741 4.854 -14.266 1.00 94.81 163 SER A CA 1
ATOM 1324 C C . SER A 1 163 ? 22.861 4.192 -12.883 1.00 94.81 163 SER A C 1
ATOM 1326 O O . SER A 1 163 ? 23.886 3.571 -12.582 1.00 94.81 163 SER A O 1
ATOM 1328 N N . LEU A 1 164 ? 21.852 4.371 -12.025 1.00 96.69 164 LEU A N 1
ATOM 1329 C CA . LEU A 1 164 ? 21.808 3.902 -10.640 1.00 96.69 164 LEU A CA 1
ATOM 1330 C C . LEU A 1 164 ? 20.695 2.872 -10.431 1.00 96.69 164 LEU A C 1
ATOM 1332 O O . LEU A 1 164 ? 20.916 1.883 -9.730 1.00 96.69 164 LEU A O 1
ATOM 1336 N N . TYR A 1 165 ? 19.527 3.090 -11.043 1.00 97.25 165 TYR A N 1
ATOM 1337 C CA . TYR A 1 165 ? 18.328 2.282 -10.835 1.00 97.25 165 TYR A CA 1
ATOM 1338 C C . TYR A 1 165 ? 17.672 1.868 -12.151 1.00 97.25 165 TYR A C 1
ATOM 1340 O O . TYR A 1 165 ? 17.631 2.629 -13.118 1.00 97.25 165 TYR A O 1
ATOM 1348 N N . MET A 1 166 ? 17.077 0.679 -12.134 1.00 95.88 166 MET A N 1
ATOM 1349 C CA . MET A 1 166 ? 16.244 0.146 -13.207 1.00 95.88 166 MET A CA 1
ATOM 1350 C C . MET A 1 166 ? 14.904 -0.317 -12.645 1.00 95.88 166 MET A C 1
ATOM 1352 O O . MET A 1 166 ? 14.866 -0.921 -11.571 1.00 95.88 166 MET A O 1
ATOM 1356 N N . VAL A 1 167 ? 13.816 -0.040 -13.361 1.00 95.75 167 VAL A N 1
ATOM 1357 C CA . VAL A 1 167 ? 12.482 -0.531 -12.986 1.00 95.75 167 VAL A CA 1
ATOM 1358 C C . VAL A 1 167 ? 12.449 -2.054 -13.120 1.00 95.75 167 VAL A C 1
ATOM 1360 O O . VAL A 1 167 ? 12.966 -2.617 -14.089 1.00 95.75 167 VAL A O 1
ATOM 1363 N N . VAL A 1 168 ? 11.861 -2.726 -12.131 1.00 94.50 168 VAL A N 1
ATOM 1364 C CA . VAL A 1 168 ? 11.545 -4.154 -12.205 1.00 94.50 168 VAL A CA 1
ATOM 1365 C C . VAL A 1 168 ? 10.194 -4.300 -12.899 1.00 94.50 168 VAL A C 1
ATOM 1367 O O . VAL A 1 168 ? 9.222 -3.676 -12.483 1.00 94.50 168 VAL A O 1
ATOM 1370 N N . VAL A 1 169 ? 10.133 -5.118 -13.948 1.00 90.12 169 VAL A N 1
ATOM 1371 C CA . VAL A 1 169 ? 8.915 -5.354 -14.737 1.00 90.12 169 VAL A CA 1
ATOM 1372 C C . VAL A 1 169 ? 8.553 -6.832 -14.768 1.00 90.12 169 VAL A C 1
ATOM 1374 O O . VAL A 1 169 ? 9.375 -7.688 -14.430 1.00 90.12 169 VAL A O 1
ATOM 1377 N N . GLU A 1 170 ? 7.301 -7.122 -15.118 1.00 87.94 170 GLU A N 1
ATOM 1378 C CA . GLU A 1 170 ? 6.859 -8.498 -15.326 1.00 87.94 170 GLU A CA 1
ATOM 1379 C C . GLU A 1 170 ? 7.624 -9.141 -16.487 1.00 87.94 170 GLU A C 1
ATOM 1381 O O . GLU A 1 170 ? 8.150 -8.465 -17.374 1.00 87.94 170 GLU A O 1
ATOM 1386 N N . ASP A 1 171 ? 7.698 -10.470 -16.465 1.00 87.12 171 ASP A N 1
ATOM 1387 C CA . ASP A 1 171 ? 8.330 -11.221 -17.541 1.00 87.12 171 ASP A CA 1
ATOM 1388 C C . ASP A 1 171 ? 7.397 -11.252 -18.757 1.00 87.12 171 ASP A C 1
ATOM 1390 O O . ASP A 1 171 ? 6.309 -11.826 -18.706 1.00 87.12 171 ASP A O 1
ATOM 1394 N N . HIS A 1 172 ? 7.840 -10.627 -19.844 1.00 90.88 172 HIS A N 1
ATOM 1395 C CA . HIS A 1 172 ? 7.151 -10.595 -21.128 1.00 90.88 172 HIS A CA 1
ATOM 1396 C C . HIS A 1 172 ? 8.092 -11.099 -22.212 1.00 90.88 172 HIS A C 1
ATOM 1398 O O . HIS A 1 172 ? 9.288 -10.791 -22.232 1.00 90.88 172 HIS A O 1
ATOM 1404 N N . LYS A 1 173 ? 7.548 -11.817 -23.197 1.00 93.62 173 LYS A N 1
ATOM 1405 C CA . LYS A 1 173 ? 8.364 -12.338 -24.303 1.00 93.62 173 LYS A CA 1
ATOM 1406 C C . LYS A 1 173 ? 8.955 -11.218 -25.160 1.00 93.62 173 LYS A C 1
ATOM 1408 O O . LYS A 1 173 ? 9.951 -11.455 -25.855 1.00 93.62 173 LYS A O 1
ATOM 1413 N N . GLY A 1 174 ? 8.349 -10.028 -25.125 1.00 95.62 174 GLY A N 1
ATOM 1414 C CA . GLY A 1 174 ? 8.693 -8.888 -25.968 1.00 95.62 174 GLY A CA 1
ATOM 1415 C C . GLY A 1 174 ? 8.498 -9.224 -27.437 1.00 95.62 174 GLY A C 1
ATOM 1416 O O . GLY A 1 174 ? 9.357 -8.932 -28.261 1.00 95.62 174 GLY A O 1
ATOM 1417 N N . THR A 1 175 ? 7.393 -9.896 -27.746 1.00 97.56 175 THR A N 1
ATOM 1418 C CA . THR A 1 175 ? 6.954 -10.218 -29.112 1.00 97.56 175 THR A CA 1
ATOM 1419 C C . THR A 1 175 ? 5.800 -9.306 -29.503 1.00 97.56 175 THR A C 1
ATOM 1421 O O . THR A 1 175 ? 5.221 -8.664 -28.637 1.00 97.56 175 THR A O 1
ATOM 1424 N N . LEU A 1 176 ? 5.426 -9.255 -30.781 1.00 96.44 176 LEU A N 1
ATOM 1425 C CA . LEU A 1 176 ? 4.290 -8.433 -31.207 1.00 96.44 176 LEU A CA 1
ATOM 1426 C C . LEU A 1 176 ? 2.984 -8.801 -30.473 1.00 96.44 176 LEU A C 1
ATOM 1428 O O . LEU A 1 176 ? 2.219 -7.911 -30.121 1.00 96.44 176 LEU A O 1
ATOM 1432 N N . ASP A 1 177 ? 2.769 -10.092 -30.199 1.00 96.81 177 ASP A N 1
ATOM 1433 C CA . ASP A 1 177 ? 1.583 -10.600 -29.489 1.00 96.81 177 ASP A CA 1
ATOM 1434 C C . ASP A 1 177 ? 1.677 -10.468 -27.955 1.00 96.81 177 ASP A C 1
ATOM 1436 O O . ASP A 1 177 ? 0.680 -10.620 -27.256 1.00 96.81 177 ASP A O 1
ATOM 1440 N N . ASP A 1 178 ? 2.878 -10.217 -27.429 1.00 96.69 178 ASP A N 1
ATOM 1441 C CA . ASP A 1 178 ? 3.172 -10.077 -25.997 1.00 96.69 178 ASP A CA 1
ATOM 1442 C C . ASP A 1 178 ? 4.286 -9.027 -25.811 1.00 96.69 178 ASP A C 1
ATOM 1444 O O . ASP A 1 178 ? 5.452 -9.389 -25.581 1.00 96.69 178 ASP A O 1
ATOM 1448 N N . PRO A 1 179 ? 3.977 -7.736 -26.060 1.00 96.88 179 PRO A N 1
ATOM 1449 C CA . PRO A 1 179 ? 4.944 -6.652 -25.957 1.00 96.88 179 PRO A CA 1
ATOM 1450 C C . PRO A 1 179 ? 5.216 -6.319 -24.489 1.00 96.88 179 PRO A C 1
ATOM 1452 O O . PRO A 1 179 ? 4.322 -6.378 -23.650 1.00 96.88 179 PRO A O 1
ATOM 1455 N N . ILE A 1 180 ? 6.445 -5.909 -24.183 1.00 96.38 180 ILE A N 1
ATOM 1456 C CA . ILE A 1 180 ? 6.841 -5.492 -22.835 1.00 96.38 180 ILE A CA 1
ATOM 1457 C C . ILE A 1 180 ? 6.208 -4.118 -22.530 1.00 96.38 180 ILE A C 1
ATOM 1459 O O . ILE A 1 180 ? 6.483 -3.156 -23.259 1.00 96.38 180 ILE A O 1
ATOM 1463 N N . PRO A 1 181 ? 5.396 -3.966 -21.468 1.00 95.44 181 PRO A N 1
ATOM 1464 C CA . PRO A 1 181 ? 4.910 -2.660 -21.036 1.00 95.44 181 PRO A CA 1
ATOM 1465 C C . PRO A 1 181 ? 6.076 -1.744 -20.668 1.00 95.44 181 PRO A C 1
ATOM 1467 O O . PRO A 1 181 ? 6.944 -2.115 -19.878 1.00 95.44 181 PRO A O 1
ATOM 1470 N N . TYR A 1 182 ? 6.109 -0.547 -21.247 1.00 95.19 182 TYR A N 1
ATOM 1471 C CA . TYR A 1 182 ? 7.183 0.413 -21.027 1.00 95.19 182 TYR A CA 1
ATOM 1472 C C . TYR A 1 182 ? 6.730 1.560 -20.123 1.00 95.19 182 TYR A C 1
ATOM 1474 O O . TYR A 1 182 ? 5.826 2.321 -20.470 1.00 95.19 182 TYR A O 1
ATOM 1482 N N . SER A 1 183 ? 7.410 1.721 -18.987 1.00 90.44 183 SER A N 1
ATOM 1483 C CA . SER A 1 183 ? 7.138 2.770 -17.992 1.00 90.44 183 SER A CA 1
ATOM 1484 C C . SER A 1 183 ? 8.313 3.735 -17.780 1.00 90.44 183 SER A C 1
ATOM 1486 O O . SER A 1 183 ? 8.345 4.453 -16.782 1.00 90.44 183 SER A O 1
ATOM 1488 N N . GLY A 1 184 ? 9.295 3.744 -18.688 1.00 91.75 184 GLY A N 1
ATOM 1489 C CA . GLY A 1 184 ? 10.558 4.462 -18.493 1.00 91.75 184 GLY A CA 1
ATOM 1490 C C . GLY A 1 184 ? 11.502 3.753 -17.515 1.00 91.75 184 GLY A C 1
ATOM 1491 O O . GLY A 1 184 ? 11.138 2.776 -16.867 1.00 91.75 184 GLY A O 1
ATOM 1492 N N . ASN A 1 185 ? 12.746 4.229 -17.430 1.00 93.12 185 ASN A N 1
ATOM 1493 C CA . ASN A 1 185 ? 13.829 3.640 -16.635 1.00 93.12 185 ASN A CA 1
ATOM 1494 C C . ASN A 1 185 ? 14.043 2.137 -16.898 1.00 93.12 185 ASN A C 1
ATOM 1496 O O . ASN A 1 185 ? 14.360 1.362 -15.991 1.00 93.12 185 ASN A O 1
ATOM 1500 N N . MET A 1 186 ? 13.909 1.738 -18.165 1.00 94.81 186 MET A N 1
ATOM 1501 C CA . MET A 1 186 ? 14.058 0.357 -18.631 1.00 94.81 186 MET A CA 1
ATOM 1502 C C . MET A 1 186 ? 15.101 0.260 -19.741 1.00 94.81 186 MET A C 1
ATOM 1504 O O . MET A 1 186 ? 15.222 1.168 -20.567 1.00 94.81 186 MET A O 1
ATOM 1508 N N . VAL A 1 187 ? 15.844 -0.848 -19.770 1.00 95.00 187 VAL A N 1
ATOM 1509 C CA . VAL A 1 187 ? 16.722 -1.195 -20.896 1.00 95.00 187 VAL A CA 1
ATOM 1510 C C . VAL A 1 187 ? 15.858 -1.696 -22.051 1.00 95.00 187 VAL A C 1
ATOM 1512 O O . VAL A 1 187 ? 14.981 -2.537 -21.854 1.00 95.00 187 VAL A O 1
ATOM 1515 N N . LEU A 1 188 ? 16.105 -1.169 -23.250 1.00 96.62 188 LEU A N 1
ATOM 1516 C CA . LEU A 1 188 ? 15.505 -1.678 -24.475 1.00 96.62 188 LEU A CA 1
ATOM 1517 C C . LEU A 1 188 ? 16.449 -2.691 -25.121 1.00 96.62 188 LEU A C 1
ATOM 1519 O O . LEU A 1 188 ? 17.636 -2.412 -25.303 1.00 96.62 188 LEU A O 1
ATOM 1523 N N . GLU A 1 189 ? 15.907 -3.849 -25.474 1.00 97.00 189 GLU A N 1
ATOM 1524 C CA . GLU A 1 189 ? 16.617 -4.949 -26.119 1.00 97.00 189 GLU A CA 1
ATOM 1525 C C . GLU A 1 189 ? 16.238 -5.019 -27.598 1.00 97.00 189 GLU A C 1
ATOM 1527 O O . GLU A 1 189 ? 15.061 -4.939 -27.967 1.00 97.00 189 GLU A O 1
ATOM 1532 N N . LYS A 1 190 ? 17.239 -5.185 -28.462 1.00 97.75 190 LYS A N 1
ATOM 1533 C CA . LYS A 1 190 ? 17.045 -5.236 -29.908 1.00 97.75 190 LYS A CA 1
ATOM 1534 C C . LYS A 1 190 ? 16.056 -6.340 -30.304 1.00 97.75 190 LYS A C 1
ATOM 1536 O O . LYS A 1 190 ? 16.073 -7.442 -29.763 1.00 97.75 190 LYS A O 1
ATOM 1541 N N . ASP A 1 191 ? 15.225 -6.040 -31.303 1.00 97.88 191 ASP A N 1
ATOM 1542 C CA . ASP A 1 191 ? 14.209 -6.926 -31.883 1.00 97.88 191 ASP A CA 1
ATOM 1543 C C . ASP A 1 191 ? 13.042 -7.296 -30.946 1.00 97.88 191 ASP A C 1
ATOM 1545 O O . ASP A 1 191 ? 12.118 -7.992 -31.378 1.00 97.88 191 ASP A O 1
ATOM 1549 N N . LYS A 1 192 ? 13.019 -6.771 -29.712 1.00 98.00 192 LYS A N 1
ATOM 1550 C CA . LYS A 1 192 ? 11.874 -6.868 -28.800 1.00 98.00 192 LYS A CA 1
ATOM 1551 C C . LYS A 1 192 ? 10.830 -5.789 -29.077 1.00 98.00 192 LYS A C 1
ATOM 1553 O O . LYS A 1 192 ? 11.133 -4.715 -29.603 1.00 98.00 192 LYS A O 1
ATOM 1558 N N . TYR A 1 193 ? 9.593 -6.086 -28.698 1.00 98.31 193 TYR A N 1
ATOM 1559 C CA . TYR A 1 193 ? 8.445 -5.197 -28.824 1.00 98.31 193 TYR A CA 1
ATOM 1560 C C . TYR A 1 193 ? 8.067 -4.618 -27.465 1.00 98.31 193 TYR A C 1
ATOM 1562 O O . TYR A 1 193 ? 8.048 -5.338 -26.467 1.00 98.31 193 TYR A O 1
ATOM 1570 N N . TYR A 1 194 ? 7.738 -3.331 -27.456 1.00 97.94 194 TYR A N 1
ATOM 1571 C CA . TYR A 1 194 ? 7.353 -2.573 -26.273 1.00 97.94 194 TYR A CA 1
ATOM 1572 C C . TYR A 1 194 ? 6.031 -1.854 -26.516 1.00 97.94 194 TYR A C 1
ATOM 1574 O O . TYR A 1 194 ? 5.769 -1.421 -27.638 1.00 97.94 194 TYR A O 1
ATOM 1582 N N . VAL A 1 195 ? 5.215 -1.704 -25.475 1.00 97.44 195 VAL A N 1
ATOM 1583 C CA . VAL A 1 195 ? 3.944 -0.972 -25.541 1.00 97.44 195 VAL A CA 1
ATOM 1584 C C . VAL A 1 195 ? 3.943 0.200 -24.565 1.00 97.44 195 VAL A C 1
ATOM 1586 O O . VAL A 1 195 ? 4.290 0.049 -23.395 1.00 97.44 195 VAL A O 1
ATOM 1589 N N . GLN A 1 196 ? 3.559 1.377 -25.056 1.00 97.44 196 GLN A N 1
ATOM 1590 C CA . GLN A 1 196 ? 3.328 2.575 -24.248 1.00 97.44 196 GLN A CA 1
ATOM 1591 C C . GLN A 1 196 ? 2.108 3.310 -24.804 1.00 97.44 196 GLN A C 1
ATOM 1593 O O . GLN A 1 196 ? 2.016 3.490 -26.018 1.00 97.44 196 GLN A O 1
ATOM 1598 N N . ASP A 1 197 ? 1.188 3.725 -23.929 1.00 95.81 197 ASP A N 1
ATOM 1599 C CA . ASP A 1 197 ? -0.057 4.412 -24.308 1.00 95.81 197 ASP A CA 1
ATOM 1600 C C . ASP A 1 197 ? -0.832 3.665 -25.417 1.00 95.81 197 ASP A C 1
ATOM 1602 O O . ASP A 1 197 ? -1.262 4.261 -26.403 1.00 95.81 197 ASP A O 1
ATOM 1606 N N . ASP A 1 198 ? -0.939 2.336 -25.285 1.00 95.88 198 ASP A N 1
ATOM 1607 C CA . ASP A 1 198 ? -1.566 1.410 -26.247 1.00 95.88 198 ASP A CA 1
ATOM 1608 C C . ASP A 1 198 ? -0.932 1.377 -27.656 1.00 95.88 198 ASP A C 1
ATOM 1610 O O . ASP A 1 198 ? -1.497 0.812 -28.596 1.00 95.88 198 ASP A O 1
ATOM 1614 N N . ILE A 1 199 ? 0.265 1.946 -27.827 1.00 97.56 199 ILE A N 1
ATOM 1615 C CA . ILE A 1 199 ? 1.014 1.922 -29.087 1.00 97.56 199 ILE A CA 1
ATOM 1616 C C . ILE A 1 199 ? 2.191 0.955 -28.968 1.00 97.56 199 ILE A C 1
ATOM 1618 O O . ILE A 1 199 ? 2.997 1.055 -28.042 1.00 97.56 199 ILE A O 1
ATOM 1622 N N . VAL A 1 200 ? 2.312 0.045 -29.939 1.00 98.19 200 VAL A N 1
ATOM 1623 C CA . VAL A 1 200 ? 3.414 -0.919 -30.016 1.00 98.19 200 VAL A CA 1
ATOM 1624 C C . VAL A 1 200 ? 4.579 -0.361 -30.832 1.00 98.19 200 VAL A C 1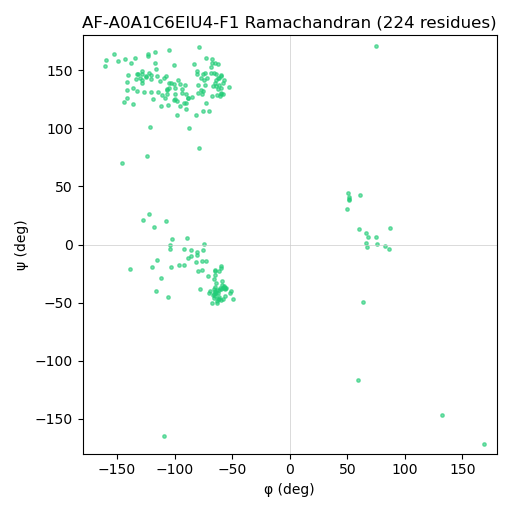
ATOM 1626 O O . VAL A 1 200 ? 4.412 0.225 -31.905 1.00 98.19 200 VAL A O 1
ATOM 1629 N N . TYR A 1 201 ? 5.780 -0.589 -30.319 1.00 98.50 201 TYR A N 1
ATOM 1630 C CA . TYR A 1 201 ? 7.046 -0.194 -30.908 1.00 98.50 201 TYR A CA 1
ATOM 1631 C C . TYR A 1 201 ? 7.977 -1.399 -30.981 1.00 98.50 201 TYR A C 1
ATOM 1633 O O . TYR A 1 201 ? 8.035 -2.191 -30.041 1.00 98.50 201 TYR A O 1
ATOM 1641 N N . LYS A 1 202 ? 8.751 -1.519 -32.059 1.00 98.38 202 LYS A N 1
ATOM 1642 C CA . LYS A 1 202 ? 9.837 -2.496 -32.160 1.00 98.38 202 LYS A CA 1
ATOM 1643 C C . LYS A 1 202 ? 11.166 -1.807 -31.873 1.00 98.38 202 LYS A C 1
ATOM 1645 O O . LYS A 1 202 ? 11.476 -0.773 -32.461 1.00 98.38 202 LYS A O 1
ATOM 1650 N N . CYS A 1 203 ? 11.969 -2.378 -30.984 1.00 98.12 203 CYS A N 1
ATOM 1651 C CA . CYS A 1 203 ? 13.301 -1.871 -30.702 1.00 98.12 203 CYS A CA 1
ATOM 1652 C C . CYS A 1 203 ? 14.292 -2.252 -31.813 1.00 98.12 203 CYS A C 1
ATOM 1654 O O . CYS A 1 203 ? 14.396 -3.410 -32.220 1.00 98.12 203 CYS A O 1
ATOM 1656 N N . THR A 1 204 ? 15.034 -1.265 -32.311 1.00 97.75 204 THR A N 1
ATOM 1657 C CA . THR A 1 204 ? 15.945 -1.402 -33.456 1.00 97.75 204 THR A CA 1
ATOM 1658 C C . THR A 1 204 ? 17.397 -1.651 -33.042 1.00 97.75 204 THR A C 1
ATOM 1660 O O . THR A 1 204 ? 18.193 -2.135 -33.854 1.00 97.75 204 THR A O 1
ATOM 1663 N N . ARG A 1 205 ? 17.756 -1.360 -31.784 1.00 97.19 205 ARG A N 1
ATOM 1664 C CA . ARG A 1 205 ? 19.084 -1.609 -31.203 1.00 97.19 205 ARG A CA 1
ATOM 1665 C C . ARG A 1 205 ? 19.044 -1.611 -29.677 1.00 97.19 205 ARG A C 1
ATOM 1667 O O . ARG A 1 205 ? 18.250 -0.880 -29.094 1.00 97.19 205 ARG A O 1
ATOM 1674 N N . ASP A 1 206 ? 19.975 -2.326 -29.057 1.00 97.44 206 ASP A N 1
ATOM 1675 C CA . ASP A 1 206 ? 20.111 -2.348 -27.601 1.00 97.44 206 ASP A CA 1
ATOM 1676 C C . ASP A 1 206 ? 20.436 -0.955 -27.051 1.00 97.44 206 ASP A C 1
ATOM 1678 O O . ASP A 1 206 ? 21.323 -0.259 -27.561 1.00 97.44 206 ASP A O 1
ATOM 1682 N N . SER A 1 207 ? 19.739 -0.550 -25.989 1.00 95.62 207 SER A N 1
ATOM 1683 C CA . SER A 1 207 ? 20.034 0.713 -25.310 1.00 95.62 207 SER A CA 1
ATOM 1684 C C . SER A 1 207 ? 21.233 0.613 -24.372 1.00 95.62 207 SER A C 1
ATOM 1686 O O . SER A 1 207 ? 21.864 1.634 -24.095 1.00 95.62 207 SER A O 1
ATOM 1688 N N . ILE A 1 208 ? 21.566 -0.605 -23.918 1.00 92.62 208 ILE A N 1
ATOM 1689 C CA . ILE A 1 208 ? 22.596 -0.951 -22.918 1.00 92.62 208 ILE A CA 1
ATOM 1690 C C . ILE A 1 208 ? 22.286 -0.372 -21.528 1.00 92.62 208 ILE A C 1
ATOM 1692 O O . ILE A 1 208 ? 22.298 -1.099 -20.541 1.00 92.62 208 ILE A O 1
ATOM 1696 N N . ASN A 1 209 ? 21.975 0.920 -21.450 1.00 91.62 209 ASN A N 1
ATOM 1697 C CA . ASN A 1 209 ? 21.529 1.612 -20.249 1.00 91.62 209 ASN A CA 1
ATOM 1698 C C . ASN A 1 209 ? 20.006 1.797 -20.266 1.00 91.62 209 ASN A C 1
ATOM 1700 O O . ASN A 1 209 ? 19.416 1.877 -21.354 1.00 91.62 209 ASN A O 1
ATOM 1704 N N . PRO A 1 210 ? 19.359 1.912 -19.094 1.00 94.75 210 PRO A N 1
ATOM 1705 C CA . PRO A 1 210 ? 17.948 2.245 -19.046 1.00 94.75 210 PRO A CA 1
ATOM 1706 C C . PRO A 1 210 ? 17.664 3.615 -19.673 1.00 94.75 210 PRO A C 1
ATOM 1708 O O . PRO A 1 210 ? 18.448 4.554 -19.536 1.00 94.75 210 PRO A O 1
ATOM 1711 N N . LEU A 1 211 ? 16.532 3.725 -20.363 1.00 94.75 211 LEU A N 1
ATOM 1712 C CA . LEU A 1 211 ? 16.042 4.965 -20.962 1.00 94.75 211 LEU A CA 1
ATOM 1713 C C . LEU A 1 211 ? 14.771 5.405 -20.239 1.00 94.75 211 LEU A C 1
ATOM 1715 O O . LEU A 1 211 ? 13.939 4.556 -19.921 1.00 94.75 211 LEU A O 1
ATOM 1719 N N . TYR A 1 212 ? 14.605 6.709 -20.015 1.00 92.88 212 TYR A N 1
ATOM 1720 C CA . TYR A 1 212 ? 13.414 7.291 -19.377 1.00 92.88 212 TYR A CA 1
ATOM 1721 C C . TYR A 1 212 ? 12.448 7.968 -20.359 1.00 92.88 212 TYR A C 1
ATOM 1723 O O . TYR A 1 212 ? 11.299 8.228 -20.012 1.00 92.88 212 TYR A O 1
ATOM 1731 N N . ASN A 1 213 ? 12.917 8.319 -21.559 1.00 95.19 213 ASN A N 1
ATOM 1732 C CA . ASN A 1 213 ? 12.121 9.050 -22.542 1.00 95.19 213 ASN A CA 1
ATOM 1733 C C . ASN A 1 213 ? 10.946 8.202 -23.046 1.00 95.19 213 ASN A C 1
ATOM 1735 O O . ASN A 1 213 ? 11.081 6.993 -23.206 1.00 95.19 213 ASN A O 1
ATOM 1739 N N . ASN A 1 214 ? 9.821 8.837 -23.384 1.00 96.62 214 ASN A N 1
ATOM 1740 C CA . ASN A 1 214 ? 8.705 8.122 -24.006 1.00 96.62 214 ASN A CA 1
ATOM 1741 C C . ASN A 1 214 ? 9.140 7.484 -25.331 1.00 96.62 214 ASN A C 1
ATOM 1743 O O . ASN A 1 214 ? 9.891 8.087 -26.101 1.00 96.62 214 ASN A O 1
ATOM 1747 N N . LEU A 1 215 ? 8.591 6.314 -25.657 1.00 97.62 215 LEU A N 1
ATOM 1748 C CA . LEU A 1 215 ? 8.929 5.569 -26.871 1.00 97.62 215 LEU A CA 1
ATOM 1749 C C . LEU A 1 215 ? 8.665 6.381 -28.144 1.00 97.62 215 LEU A C 1
ATOM 1751 O O . LEU A 1 215 ? 9.450 6.319 -29.090 1.00 97.62 215 LEU A O 1
ATOM 1755 N N . LYS A 1 216 ? 7.617 7.215 -28.154 1.00 97.62 216 LYS A N 1
ATOM 1756 C CA . LYS A 1 216 ? 7.324 8.131 -29.271 1.00 97.62 216 LYS A CA 1
ATOM 1757 C C . LYS A 1 216 ? 8.465 9.117 -29.564 1.00 97.62 216 LYS A C 1
ATOM 1759 O O . LYS A 1 216 ? 8.659 9.484 -30.719 1.00 97.62 216 LYS A O 1
ATOM 1764 N N . ASP A 1 217 ? 9.220 9.512 -28.538 1.00 97.50 217 ASP A N 1
ATOM 1765 C CA . ASP A 1 217 ? 10.337 10.458 -28.640 1.00 97.50 217 ASP A CA 1
ATOM 1766 C C . ASP A 1 217 ? 11.648 9.738 -29.022 1.00 97.50 217 ASP A C 1
ATOM 1768 O O . ASP A 1 217 ? 12.647 10.375 -29.354 1.00 97.50 217 ASP A O 1
ATOM 1772 N N . LEU A 1 218 ? 11.642 8.399 -29.009 1.00 97.19 218 LEU A N 1
ATOM 1773 C CA . LEU A 1 218 ? 12.773 7.532 -29.347 1.00 97.19 218 LEU A CA 1
ATOM 1774 C C . LEU A 1 218 ? 12.675 6.926 -30.759 1.00 97.19 218 LEU A C 1
ATOM 1776 O O . LEU A 1 218 ? 13.531 6.117 -31.145 1.00 97.19 218 LEU A O 1
ATOM 1780 N N . ILE A 1 219 ? 11.660 7.310 -31.541 1.00 97.44 219 ILE A N 1
ATOM 1781 C CA . ILE A 1 219 ? 11.495 6.858 -32.928 1.00 97.44 219 ILE A CA 1
ATOM 1782 C C . ILE A 1 219 ? 12.717 7.280 -33.757 1.00 97.44 219 ILE A C 1
ATOM 1784 O O . ILE A 1 219 ? 13.181 8.415 -33.666 1.00 97.44 219 ILE A O 1
ATOM 1788 N N . ASN A 1 220 ? 13.240 6.364 -34.576 1.00 95.88 220 ASN A N 1
ATOM 1789 C CA . ASN A 1 220 ? 14.479 6.508 -35.361 1.00 95.88 220 ASN A CA 1
ATOM 1790 C C . ASN A 1 220 ? 15.779 6.577 -34.533 1.00 95.88 220 ASN A C 1
ATOM 1792 O O . ASN A 1 220 ? 16.861 6.639 -35.115 1.00 95.88 220 ASN A O 1
ATOM 1796 N N . LEU A 1 221 ? 15.700 6.546 -33.198 1.00 96.81 221 LEU A N 1
ATOM 1797 C CA . LEU A 1 221 ? 16.866 6.500 -32.308 1.00 96.81 221 LEU A CA 1
ATOM 1798 C C . LEU A 1 221 ? 17.056 5.115 -31.686 1.00 96.81 221 LEU A C 1
ATOM 1800 O O . LEU A 1 221 ? 18.179 4.614 -31.643 1.00 96.81 221 LEU A O 1
ATOM 1804 N N . TYR A 1 222 ? 15.974 4.512 -31.195 1.00 97.50 222 TYR A N 1
ATOM 1805 C CA . TYR A 1 222 ? 15.981 3.187 -30.562 1.00 97.50 222 TYR A CA 1
ATOM 1806 C C . TYR A 1 222 ? 14.793 2.325 -30.956 1.00 97.50 222 TYR A C 1
ATOM 1808 O O . TYR A 1 222 ? 14.867 1.107 -30.810 1.00 97.50 222 TYR A O 1
ATOM 1816 N N . VAL A 1 223 ? 13.707 2.931 -31.435 1.00 98.12 223 VAL A N 1
ATOM 1817 C CA . VAL A 1 223 ? 12.496 2.201 -31.796 1.00 98.12 223 VAL A CA 1
ATOM 1818 C C . VAL A 1 223 ? 11.940 2.638 -33.145 1.00 98.12 223 VAL A C 1
ATOM 1820 O O . VAL A 1 223 ? 12.227 3.728 -33.643 1.00 98.12 223 VAL A O 1
ATOM 1823 N N . GLU A 1 224 ? 11.120 1.777 -33.723 1.00 97.50 224 GLU A N 1
ATOM 1824 C CA . GLU A 1 224 ? 10.209 2.075 -34.821 1.00 97.50 224 GLU A CA 1
ATOM 1825 C C . GLU A 1 224 ? 8.778 1.779 -34.369 1.00 97.50 224 GLU A C 1
ATOM 1827 O O . GLU A 1 224 ? 8.545 0.881 -33.559 1.00 97.50 224 GLU A O 1
ATOM 1832 N N . LYS A 1 225 ? 7.817 2.567 -34.850 1.00 96.44 225 LYS A N 1
ATOM 1833 C CA . LYS A 1 225 ? 6.401 2.311 -34.582 1.00 96.44 225 LYS A CA 1
ATOM 1834 C C . LYS A 1 225 ? 5.927 1.168 -35.484 1.00 96.44 225 LYS A C 1
ATOM 1836 O O . LYS A 1 225 ? 6.222 1.207 -36.679 1.00 96.44 225 LYS A O 1
ATOM 1841 N N . VAL A 1 226 ? 5.216 0.196 -34.907 1.00 93.69 226 VAL A N 1
ATOM 1842 C CA . VAL A 1 226 ? 4.604 -0.929 -35.640 1.00 93.69 226 VAL A CA 1
ATOM 1843 C C . VAL A 1 226 ? 3.278 -0.509 -36.268 1.00 93.69 226 VAL A C 1
ATOM 1845 O O . VAL A 1 226 ? 2.549 0.296 -35.639 1.00 93.69 226 VAL A O 1
#

Secondary structure (DSSP, 8-state):
-EEEEETTEEEEPPSEEEETTEEEES-HHHHHHTT-EEEEP-----TTEEEEEEEEEE-SS-EEEEEEEEEHHHHHHHHHHHHTTSPPPHHHHHHHHHHHHGGGS---HHHHGGGGGGSPBGGGGTT-EE-TT-EEEETTEEEEESS-EE--TTS-SSTT-TTTEEE-------BTTBPEE--SSB---TT-EEEETTEEEEE-S--SS-B-S-GGGGBTTTEEE-

Radius of gyration: 33.34 Å; Cα contacts (8 Å, |Δi|>4): 384; chains: 1; bounding box: 79×41×76 Å

Solvent-accessible surface area (backbone atoms only — not comparable to full-atom values): 13093 Å² total; per-residue (Å²): 113,42,27,36,82,56,86,78,42,79,45,72,59,72,62,63,48,77,56,96,92,42,81,39,69,72,45,64,68,60,40,42,75,74,60,34,23,42,66,45,80,60,83,79,82,56,89,83,44,43,77,77,48,69,45,64,51,70,66,100,70,38,31,38,46,40,73,39,72,39,39,66,66,58,53,50,54,52,50,53,56,45,66,75,67,53,79,80,49,73,65,58,51,50,45,55,57,39,32,76,44,50,78,78,50,96,68,55,60,57,61,43,68,79,42,48,90,39,37,40,50,52,82,82,36,56,80,36,76,44,53,53,64,41,56,31,27,56,97,91,40,47,31,26,26,69,43,68,46,65,39,44,88,90,64,55,86,46,84,95,25,35,87,46,28,33,56,61,59,72,87,55,85,18,35,89,94,39,42,31,79,58,83,41,20,40,63,47,51,52,77,26,20,33,29,48,95,93,41,50,28,38,25,75,41,62,54,87,48,34,42,56,70,59,66,84,80,29,52,90,75,38,25,42,80,110

Sequence (226 aa):
MYYKLDGNSLVKAPSVIEKDGTTYINNVEILKEEGYKPLVLDETTQDGMIAQGTTYTQDDDFIYEHKIWKSLEEIQKEQDAYESTRQFTVEEVIKTVFQQSINTYDIEDSKSLRMIEYYPLYQDLIDTEVEAGFKLQYNGVLYKTLKKQTISSAYVPGVGTESLYMVVVEDHKGTLDDPIPYSGNMVLEKDKYYVQDDIVYKCTRDSINPLYNNLKDLINLYVEKV

Nearest PDB structures (foldseek):
  3wx7-assembly1_A  TM=7.478E-01  e=9.321E-05  Vibrio parahaemolyticus
  4nyu-assembly1_A  TM=7.019E-01  e=4.628E-05  Vibrio cholerae O1 str. NHCC-010F
  4nz3-assembly1_B  TM=7.159E-01  e=2.513E-04  Vibrio cholerae O1 str. NHCC-010F
  8fqc-assembly1_Q1  TM=4.330E-01  e=1.365E-03  Agrobacterium phage Milano
  4tx8-assembly1_A  TM=8.660E-01  e=1.731E-01  Chromobacterium violaceum ATCC 12472

pLDDT: mean 95.18, std 2.37, range [86.19, 98.5]